Protein AF-0000000076628106 (afdb_homodimer)

Foldseek 3Di:
DLLVVLVVLLVVLVVVLVVLVVVLVVLVVVLVVLVVVLVVLLVVLVVLQVVLVVDDDPLVSVLSNLVSVLSNVLSVLSVVLSVLCCVLANVVSVCVSVVSVVLNVVSVVLVPDDPDPVSSVVSVVSSVVVVVVVVVSVVSNVVSNVVSVVSSVVSSCVSVVVSCVSVVPPCVVVD/DLLVVLVVLLVVLVVVLVVLVVVLVVLVVVLVVLVVVLVVLLVVLVVLQVVLVVDDDPLVSVLSNLVSVLSNVLSVLSVVLSVLCCVLANVCSVCVSVVSVVLNVVSVVLVPDDPDPVSSVVSVVSSVVVVVVVVVSVVSNVVSNVVSVVSSVVSSCVSVVVSCVSVVPPCVVVD

pLDDT: mean 91.22, std 12.21, range [41.16, 98.62]

Nearest PDB structures (foldseek):
  8a1g-assembly2_B  TM=7.209E-01  e=5.814E-04  Homo sapiens
  8abq-assembly1_A  TM=5.252E-01  e=7.129E-04  Homo sapiens
  8afz-assembly1_A  TM=5.241E-01  e=1.532E-03  Homo sapiens
  2q12-assembly1_A-2  TM=4.560E-01  e=1.532E-03  Homo sapiens
  3qwe-assembly1_A-2  TM=5.523E-01  e=8.245E-03  Homo sapiens

Structure (mmCIF, N/CA/C/O backbone):
data_AF-0000000076628106-model_v1
#
loop_
_entity.id
_entity.type
_entity.pdbx_description
1 polymer 'BAR domain-containing protein'
#
loop_
_atom_site.group_PDB
_atom_site.id
_atom_site.type_symbol
_atom_site.label_atom_id
_atom_site.label_alt_id
_atom_site.label_comp_id
_atom_site.label_asym_id
_atom_site.label_entity_id
_atom_site.label_seq_id
_atom_site.pdbx_PDB_ins_code
_atom_site.Cartn_x
_atom_site.Cartn_y
_atom_site.Cartn_z
_atom_site.occupancy
_atom_site.B_iso_or_equiv
_atom_site.auth_seq_id
_atom_site.auth_comp_id
_atom_site.auth_asym_id
_atom_site.auth_atom_id
_atom_site.pdbx_PDB_model_num
ATOM 1 N N . MET A 1 1 ? 9.102 -46.219 -19 1 63.75 1 MET A N 1
ATOM 2 C CA . MET A 1 1 ? 9.25 -44.812 -19.344 1 63.75 1 MET A CA 1
ATOM 3 C C . MET A 1 1 ? 8.172 -43.969 -18.672 1 63.75 1 MET A C 1
ATOM 5 O O . MET A 1 1 ? 8.477 -42.969 -18.016 1 63.75 1 MET A O 1
ATOM 9 N N . SER A 1 2 ? 6.969 -44.531 -18.625 1 72.75 2 SER A N 1
ATOM 10 C CA . SER A 1 2 ? 5.84 -43.812 -18.031 1 72.75 2 SER A CA 1
ATOM 11 C C . SER A 1 2 ? 5.895 -43.844 -16.516 1 72.75 2 SER A C 1
ATOM 13 O O . SER A 1 2 ? 5.57 -42.844 -15.859 1 72.75 2 SER A O 1
ATOM 15 N N . GLN A 1 3 ? 6.57 -44.906 -15.922 1 74.94 3 GLN A N 1
ATOM 16 C CA . GLN A 1 3 ? 6.68 -44.969 -14.477 1 74.94 3 GLN A CA 1
ATOM 17 C C . GLN A 1 3 ? 7.707 -43.969 -13.938 1 74.94 3 GLN A C 1
ATOM 19 O O . GLN A 1 3 ? 7.492 -43.344 -12.898 1 74.94 3 GLN A O 1
ATOM 24 N N . GLU A 1 4 ? 8.719 -43.906 -14.672 1 80.81 4 GLU A N 1
ATOM 25 C CA . GLU A 1 4 ? 9.734 -42.906 -14.297 1 80.81 4 GLU A CA 1
ATOM 26 C C . GLU A 1 4 ? 9.195 -41.5 -14.383 1 80.81 4 GLU A C 1
ATOM 28 O O . GLU A 1 4 ? 9.461 -40.656 -13.508 1 80.81 4 GLU A O 1
ATOM 33 N N . ARG A 1 5 ? 8.461 -41.25 -15.422 1 84.94 5 ARG A N 1
ATOM 34 C CA . ARG A 1 5 ? 7.848 -39.938 -15.578 1 84.94 5 ARG A CA 1
ATOM 35 C C . ARG A 1 5 ? 6.852 -39.656 -14.461 1 84.94 5 ARG A C 1
ATOM 37 O O . ARG A 1 5 ? 6.746 -38.531 -13.977 1 84.94 5 ARG A O 1
ATOM 44 N N . GLY A 1 6 ? 6.18 -40.688 -14.062 1 84.19 6 GLY A N 1
ATOM 45 C CA . GLY A 1 6 ? 5.262 -40.562 -12.945 1 84.19 6 GLY A CA 1
ATOM 46 C C . GLY A 1 6 ? 5.957 -40.219 -11.641 1 84.19 6 GLY A C 1
ATOM 47 O O . GLY A 1 6 ? 5.465 -39.375 -10.883 1 84.19 6 GLY A O 1
ATOM 48 N N . ARG A 1 7 ? 7.09 -40.844 -11.469 1 86.69 7 ARG A N 1
ATOM 49 C CA . ARG A 1 7 ? 7.867 -40.562 -10.273 1 86.69 7 ARG A CA 1
ATOM 50 C C . ARG A 1 7 ? 8.398 -39.125 -10.305 1 86.69 7 ARG A C 1
ATOM 52 O O . ARG A 1 7 ? 8.344 -38.406 -9.305 1 86.69 7 ARG A O 1
ATOM 59 N N . GLN A 1 8 ? 8.891 -38.719 -11.445 1 90.38 8 GLN A N 1
ATOM 60 C CA . GLN A 1 8 ? 9.391 -37.375 -11.602 1 90.38 8 GLN A CA 1
ATOM 61 C C . GLN A 1 8 ? 8.281 -36.344 -11.391 1 90.38 8 GLN A C 1
ATOM 63 O O . GLN A 1 8 ? 8.508 -35.281 -10.805 1 90.38 8 GLN A O 1
ATOM 68 N N . GLN A 1 9 ? 7.109 -36.688 -11.875 1 91.88 9 GLN A N 1
ATOM 69 C CA . GLN A 1 9 ? 5.961 -35.812 -11.719 1 91.88 9 GLN A CA 1
ATOM 70 C C . GLN A 1 9 ? 5.57 -35.688 -10.25 1 91.88 9 GLN A C 1
ATOM 72 O O . GLN A 1 9 ? 5.215 -34.594 -9.789 1 91.88 9 GLN A O 1
ATOM 77 N N . LYS A 1 10 ? 5.688 -36.719 -9.562 1 92.69 10 LYS A N 1
ATOM 78 C CA . LYS A 1 10 ? 5.336 -36.656 -8.141 1 92.69 10 LYS A CA 1
ATOM 79 C C . LYS A 1 10 ? 6.293 -35.781 -7.367 1 92.69 10 LYS A C 1
ATOM 81 O O . LYS A 1 10 ? 5.867 -35.031 -6.477 1 92.69 10 LYS A O 1
ATOM 86 N N . ASP A 1 11 ? 7.52 -35.781 -7.703 1 93.69 11 ASP A N 1
ATOM 87 C CA . ASP A 1 11 ? 8.5 -34.906 -7.066 1 93.69 11 ASP A CA 1
ATOM 88 C C . ASP A 1 11 ? 8.211 -33.438 -7.387 1 93.69 11 ASP A C 1
ATOM 90 O O . ASP A 1 11 ? 8.273 -32.594 -6.5 1 93.69 11 ASP A O 1
ATOM 94 N N . LYS A 1 12 ? 7.961 -33.219 -8.633 1 95.19 12 LYS A N 1
ATOM 95 C CA . LYS A 1 12 ? 7.598 -31.859 -9.055 1 95.19 12 LYS A CA 1
ATOM 96 C C . LYS A 1 12 ? 6.363 -31.359 -8.312 1 95.19 12 LYS A C 1
ATOM 98 O O . LYS A 1 12 ? 6.324 -30.219 -7.855 1 95.19 12 LYS A O 1
ATOM 103 N N . LEU A 1 13 ? 5.426 -32.25 -8.148 1 95.56 13 LEU A N 1
ATOM 104 C CA . LEU A 1 13 ? 4.172 -31.891 -7.484 1 95.56 13 LEU A CA 1
ATOM 105 C C . LEU A 1 13 ? 4.398 -31.594 -6.008 1 95.56 13 LEU A C 1
ATOM 107 O O . LEU A 1 13 ? 3.752 -30.703 -5.441 1 95.56 13 LEU A O 1
ATOM 111 N N . GLU A 1 14 ? 5.305 -32.25 -5.406 1 95.62 14 GLU A N 1
ATOM 112 C CA . GLU A 1 14 ? 5.641 -32 -4.008 1 95.62 14 GLU A CA 1
ATOM 113 C C . GLU A 1 14 ? 6.238 -30.609 -3.832 1 95.62 14 GLU A C 1
ATOM 115 O O . GLU A 1 14 ? 5.875 -29.891 -2.902 1 95.62 14 GLU A O 1
ATOM 120 N N . GLN A 1 15 ? 7.086 -30.266 -4.703 1 95.94 15 GLN A N 1
ATOM 121 C CA . GLN A 1 15 ? 7.688 -28.938 -4.656 1 95.94 15 GLN A CA 1
ATOM 122 C C . GLN A 1 15 ? 6.641 -27.859 -4.879 1 95.94 15 GLN A C 1
ATOM 124 O O . GLN A 1 15 ? 6.609 -26.859 -4.156 1 95.94 15 GLN A O 1
ATOM 129 N N . ILE A 1 16 ? 5.789 -28.062 -5.855 1 95.62 16 ILE A N 1
ATOM 130 C CA . ILE A 1 16 ? 4.723 -27.109 -6.168 1 95.62 16 ILE A CA 1
ATOM 131 C C . ILE A 1 16 ? 3.82 -26.938 -4.949 1 95.62 16 ILE A C 1
ATOM 133 O O . ILE A 1 16 ? 3.479 -25.812 -4.582 1 95.62 16 ILE A O 1
ATOM 137 N N . SER A 1 17 ? 3.473 -28.047 -4.352 1 96.44 17 SER A N 1
ATOM 138 C CA . SER A 1 17 ? 2.617 -28.016 -3.17 1 96.44 17 SER A CA 1
ATOM 139 C C . SER A 1 17 ? 3.258 -27.219 -2.043 1 96.44 17 SER A C 1
ATOM 141 O O . SER A 1 17 ? 2.592 -26.406 -1.396 1 96.44 17 SER A O 1
ATOM 143 N N . ASN A 1 18 ? 4.516 -27.406 -1.851 1 97 18 ASN A N 1
ATOM 144 C CA . ASN A 1 18 ? 5.238 -26.688 -0.811 1 97 18 ASN A CA 1
ATOM 145 C C . ASN A 1 18 ? 5.266 -25.188 -1.086 1 97 18 ASN A C 1
ATOM 147 O O . ASN A 1 18 ? 5.074 -24.375 -0.174 1 97 18 ASN A O 1
ATOM 151 N N . GLU A 1 19 ? 5.484 -24.828 -2.301 1 97.25 19 GLU A N 1
ATOM 152 C CA . GLU A 1 19 ? 5.539 -23.406 -2.652 1 97.25 19 GLU A CA 1
ATOM 153 C C . GLU A 1 19 ? 4.168 -22.75 -2.514 1 97.25 19 GLU A C 1
ATOM 155 O O . GLU A 1 19 ? 4.062 -21.625 -2.045 1 97.25 19 GLU A O 1
ATOM 160 N N . TYR A 1 20 ? 3.135 -23.438 -2.848 1 97.12 20 TYR A N 1
ATOM 161 C CA . TYR A 1 20 ? 1.797 -22.875 -2.697 1 97.12 20 TYR A CA 1
ATOM 162 C C . TYR A 1 20 ? 1.439 -22.703 -1.226 1 97.12 20 TYR A C 1
ATOM 164 O O . TYR A 1 20 ? 0.775 -21.734 -0.85 1 97.12 20 TYR A O 1
ATOM 172 N N . SER A 1 21 ? 1.883 -23.641 -0.447 1 97.5 21 SER A N 1
ATOM 173 C CA . SER A 1 21 ? 1.682 -23.5 0.991 1 97.5 21 SER A CA 1
ATOM 174 C C . SER A 1 21 ? 2.42 -22.281 1.534 1 97.5 21 SER A C 1
ATOM 176 O O . SER A 1 21 ? 1.881 -21.531 2.359 1 97.5 21 SER A O 1
ATOM 178 N N . ALA A 1 22 ? 3.578 -22.125 1.088 1 97.94 22 ALA A N 1
ATOM 179 C CA . ALA A 1 22 ? 4.355 -20.953 1.49 1 97.94 22 ALA A CA 1
ATOM 180 C C . ALA A 1 22 ? 3.695 -19.672 1.015 1 97.94 22 ALA A C 1
ATOM 182 O O . ALA A 1 22 ? 3.637 -18.688 1.755 1 97.94 22 ALA A O 1
ATOM 183 N N . LEU A 1 23 ? 3.201 -19.656 -0.239 1 97.81 23 LEU A N 1
ATOM 184 C CA . LEU A 1 23 ? 2.488 -18.5 -0.78 1 97.81 23 LEU A CA 1
ATOM 185 C C . LEU A 1 23 ? 1.269 -18.172 0.072 1 97.81 23 LEU A C 1
ATOM 187 O O . LEU A 1 23 ? 1.014 -17 0.366 1 97.81 23 LEU A O 1
ATOM 191 N N . HIS A 1 24 ? 0.581 -19.188 0.418 1 98.06 24 HIS A N 1
ATOM 192 C CA . HIS A 1 24 ? -0.595 -18.984 1.257 1 98.06 24 HIS A CA 1
ATOM 193 C C . HIS A 1 24 ? -0.216 -18.344 2.586 1 98.06 24 HIS A C 1
ATOM 195 O O . HIS A 1 24 ? -0.869 -17.391 3.027 1 98.06 24 HIS A O 1
ATOM 201 N N . THR A 1 25 ? 0.845 -18.828 3.205 1 97.75 25 THR A N 1
ATOM 202 C CA . THR A 1 25 ? 1.295 -18.312 4.492 1 97.75 25 THR A CA 1
ATOM 203 C C . THR A 1 25 ? 1.708 -16.844 4.371 1 97.75 25 THR A C 1
ATOM 205 O O . THR A 1 25 ? 1.339 -16.016 5.207 1 97.75 25 THR A O 1
ATOM 208 N N . ILE A 1 26 ? 2.373 -16.5 3.359 1 97.31 26 ILE A N 1
ATOM 209 C CA . ILE A 1 26 ? 2.816 -15.125 3.131 1 97.31 26 ILE A CA 1
ATOM 210 C C . ILE A 1 26 ? 1.606 -14.227 2.881 1 97.31 26 ILE A C 1
ATOM 212 O O . ILE A 1 26 ? 1.526 -13.117 3.418 1 97.31 26 ILE A O 1
ATOM 216 N N . PHE A 1 27 ? 0.751 -14.766 2.053 1 95.88 27 PHE A N 1
ATOM 217 C CA . PHE A 1 27 ? -0.396 -13.953 1.666 1 95.88 27 PHE A CA 1
ATOM 218 C C . PHE A 1 27 ? -1.3 -13.688 2.863 1 95.88 27 PHE A C 1
ATOM 220 O O . PHE A 1 27 ? -1.906 -12.625 2.967 1 95.88 27 PHE A O 1
ATOM 227 N N . LYS A 1 28 ? -1.377 -14.625 3.773 1 96.69 28 LYS A N 1
ATOM 228 C CA . LYS A 1 28 ? -2.109 -14.414 5.02 1 96.69 28 LYS A CA 1
ATOM 229 C C . LYS A 1 28 ? -1.518 -13.258 5.816 1 96.69 28 LYS A C 1
ATOM 231 O O . LYS A 1 28 ? -2.252 -12.414 6.336 1 96.69 28 LYS A O 1
ATOM 236 N N . LYS A 1 29 ? -0.246 -13.188 5.895 1 97.19 29 LYS A N 1
ATOM 237 C CA . LYS A 1 29 ? 0.423 -12.086 6.586 1 97.19 29 LYS A CA 1
ATOM 238 C C . LYS A 1 29 ? 0.235 -10.773 5.832 1 97.19 29 LYS A C 1
ATOM 240 O O . LYS A 1 29 ? -0.005 -9.727 6.445 1 97.19 29 LYS A O 1
ATOM 245 N N . LEU A 1 30 ? 0.31 -10.852 4.527 1 97.19 30 LEU A N 1
ATOM 246 C CA . LEU A 1 30 ? 0.169 -9.664 3.699 1 97.19 30 LEU A CA 1
ATOM 247 C C . LEU A 1 30 ? -1.188 -9 3.924 1 97.19 30 LEU A C 1
ATOM 249 O O . LEU A 1 30 ? -1.264 -7.789 4.148 1 97.19 30 LEU A O 1
ATOM 253 N N . THR A 1 31 ? -2.215 -9.789 3.859 1 96.81 31 THR A N 1
ATOM 254 C CA . THR A 1 31 ? -3.549 -9.219 3.994 1 96.81 31 THR A CA 1
ATOM 255 C C . THR A 1 31 ? -3.766 -8.68 5.406 1 96.81 31 THR A C 1
ATOM 257 O O . THR A 1 31 ? -4.445 -7.664 5.59 1 96.81 31 THR A O 1
ATOM 260 N N . ALA A 1 32 ? -3.17 -9.281 6.402 1 96.38 32 ALA A N 1
ATOM 261 C CA . ALA A 1 32 ? -3.264 -8.773 7.77 1 96.38 32 ALA A CA 1
ATOM 262 C C . ALA A 1 32 ? -2.551 -7.43 7.906 1 96.38 32 ALA A C 1
ATOM 264 O O . ALA A 1 32 ? -3.076 -6.504 8.523 1 96.38 32 ALA A O 1
ATOM 265 N N . TYR A 1 33 ? -1.38 -7.309 7.324 1 96.5 33 TYR A N 1
ATOM 266 C CA . TYR A 1 33 ? -0.622 -6.062 7.379 1 96.5 33 TYR A CA 1
ATOM 267 C C . TYR A 1 33 ? -1.331 -4.961 6.602 1 96.5 33 TYR A C 1
ATOM 269 O O . TYR A 1 33 ? -1.316 -3.797 7.012 1 96.5 33 TYR A O 1
ATOM 277 N N . GLU A 1 34 ? -1.926 -5.301 5.477 1 97 34 GLU A N 1
ATOM 278 C CA . GLU A 1 34 ? -2.68 -4.312 4.711 1 97 34 GLU A CA 1
ATOM 279 C C . GLU A 1 34 ? -3.871 -3.787 5.508 1 97 34 GLU A C 1
ATOM 281 O O . GLU A 1 34 ? -4.199 -2.602 5.434 1 97 34 GLU A O 1
ATOM 286 N N . ASP A 1 35 ? -4.5 -4.691 6.234 1 97.31 35 ASP A N 1
ATOM 287 C CA . ASP A 1 35 ? -5.605 -4.273 7.09 1 97.31 35 ASP A CA 1
ATOM 288 C C . ASP A 1 35 ? -5.141 -3.266 8.141 1 97.31 35 ASP A C 1
ATOM 290 O O . ASP A 1 35 ? -5.797 -2.246 8.359 1 97.31 35 ASP A O 1
ATOM 294 N N . GLU A 1 36 ? -4.059 -3.57 8.727 1 96.69 36 GLU A N 1
ATOM 295 C CA . GLU A 1 36 ? -3.516 -2.676 9.742 1 96.69 36 GLU A CA 1
ATOM 296 C C . GLU A 1 36 ? -3.098 -1.339 9.141 1 96.69 36 GLU A C 1
ATOM 298 O O . GLU A 1 36 ? -3.34 -0.283 9.727 1 96.69 36 GLU A O 1
ATOM 303 N N . LEU A 1 37 ? -2.479 -1.412 8.031 1 97.38 37 LEU A N 1
ATOM 304 C CA . LEU A 1 37 ? -2.068 -0.197 7.34 1 97.38 37 LEU A CA 1
ATOM 305 C C . LEU A 1 37 ? -3.275 0.675 7.008 1 97.38 37 LEU A C 1
ATOM 307 O O . LEU A 1 37 ? -3.223 1.897 7.16 1 97.38 37 LEU A O 1
ATOM 311 N N . SER A 1 38 ? -4.324 0.054 6.551 1 97.75 38 SER A N 1
ATOM 312 C CA . SER A 1 38 ? -5.551 0.783 6.246 1 97.75 38 SER A CA 1
ATOM 313 C C . SER A 1 38 ? -6.102 1.48 7.484 1 97.75 38 SER A C 1
ATOM 315 O O . SER A 1 38 ? -6.473 2.654 7.43 1 97.75 38 SER A O 1
ATOM 317 N N . GLU A 1 39 ? -6.074 0.819 8.594 1 97.88 39 GLU A N 1
ATOM 318 C CA . GLU A 1 39 ? -6.578 1.391 9.836 1 97.88 39 GLU A CA 1
ATOM 319 C C . GLU A 1 39 ? -5.73 2.576 10.281 1 97.88 39 GLU A C 1
ATOM 321 O O . GLU A 1 39 ? -6.262 3.588 10.75 1 97.88 39 GLU A O 1
ATOM 326 N N . LEU A 1 40 ? -4.461 2.441 10.18 1 97.81 40 LEU A N 1
ATOM 327 C CA . LEU A 1 40 ? -3.549 3.514 10.562 1 97.81 40 LEU A CA 1
ATOM 328 C C . LEU A 1 40 ? -3.746 4.738 9.672 1 97.81 40 LEU A C 1
ATOM 330 O O . LEU A 1 40 ? -3.721 5.871 10.156 1 97.81 40 LEU A O 1
ATOM 334 N N . ASN A 1 41 ? -3.967 4.551 8.414 1 97.88 41 ASN A N 1
ATOM 335 C CA . ASN A 1 41 ? -4.195 5.664 7.496 1 97.88 41 ASN A CA 1
ATOM 336 C C . ASN A 1 41 ? -5.508 6.379 7.797 1 97.88 41 ASN A C 1
ATOM 338 O O . ASN A 1 41 ? -5.602 7.598 7.664 1 97.88 41 ASN A O 1
ATOM 342 N N . ILE A 1 42 ? -6.469 5.586 8.172 1 98.25 42 ILE A N 1
ATOM 343 C CA . ILE A 1 42 ? -7.75 6.172 8.555 1 98.25 42 ILE A CA 1
ATOM 344 C C . ILE A 1 42 ? -7.578 7.008 9.82 1 98.25 42 ILE A C 1
ATOM 346 O O . ILE A 1 42 ? -8.125 8.109 9.922 1 98.25 42 ILE A O 1
ATOM 350 N N . GLN A 1 43 ? -6.809 6.543 10.766 1 98.31 43 GLN A N 1
ATOM 351 C CA . GLN A 1 43 ? -6.504 7.324 11.953 1 98.31 43 GLN A CA 1
ATOM 352 C C . GLN A 1 43 ? -5.73 8.594 11.602 1 98.31 43 GLN A C 1
ATOM 354 O O . GLN A 1 43 ? -5.988 9.656 12.164 1 98.31 43 GLN A O 1
ATOM 359 N N . PHE A 1 44 ? -4.832 8.438 10.734 1 98.44 44 PHE A N 1
ATOM 360 C CA . PHE A 1 44 ? -4.047 9.57 10.258 1 98.44 44 PHE A CA 1
ATOM 361 C C . PHE A 1 44 ? -4.949 10.648 9.672 1 98.44 44 PHE A C 1
ATOM 363 O O . PHE A 1 44 ? -4.812 11.828 10 1 98.44 44 PHE A O 1
ATOM 370 N N . ALA A 1 45 ? -5.852 10.258 8.852 1 98.31 45 ALA A N 1
ATOM 371 C CA . ALA A 1 45 ? -6.82 11.18 8.266 1 98.31 45 ALA A CA 1
ATOM 372 C C . ALA A 1 45 ? -7.66 11.859 9.344 1 98.31 45 ALA A C 1
ATOM 374 O O . ALA A 1 45 ? -7.93 13.062 9.266 1 98.31 45 ALA A O 1
ATOM 375 N N . LYS A 1 46 ? -8.016 11.133 10.32 1 98.44 46 LYS A N 1
ATOM 376 C CA . LYS A 1 46 ? -8.805 11.672 11.414 1 98.44 46 LYS A CA 1
ATOM 377 C C . LYS A 1 46 ? -8.047 12.758 12.164 1 98.44 46 LYS A C 1
ATOM 379 O O . LYS A 1 46 ? -8.625 13.766 12.57 1 98.44 46 LYS A O 1
ATOM 384 N N . LYS A 1 47 ? -6.754 12.539 12.375 1 98.19 47 LYS A N 1
ATOM 385 C CA . LYS A 1 47 ? -5.938 13.531 13.078 1 98.19 47 LYS A CA 1
ATOM 386 C C . LYS A 1 47 ? -5.828 14.82 12.273 1 98.19 47 LYS A C 1
ATOM 388 O O . LYS A 1 47 ? -5.793 15.914 12.844 1 98.19 47 LYS A O 1
ATOM 393 N N . TRP A 1 48 ? -5.836 14.758 10.945 1 98.12 48 TRP A N 1
ATOM 394 C CA . TRP A 1 48 ? -5.863 15.953 10.102 1 98.12 48 TRP A CA 1
ATOM 395 C C . TRP A 1 48 ? -7.176 16.703 10.273 1 98.12 48 TRP A C 1
ATOM 397 O O . TRP A 1 48 ? -7.191 17.938 10.305 1 98.12 48 TRP A O 1
ATOM 407 N N . LEU A 1 49 ? -8.211 15.961 10.414 1 98.38 49 LEU A N 1
ATOM 408 C CA . LEU A 1 49 ? -9.508 16.594 10.617 1 98.38 49 LEU A CA 1
ATOM 409 C C . LEU A 1 49 ? -9.57 17.297 11.969 1 98.38 49 LEU A C 1
ATOM 411 O O . LEU A 1 49 ? -10.25 18.312 12.117 1 98.38 49 LEU A O 1
ATOM 415 N N . GLU A 1 50 ? -8.852 16.781 12.961 1 98.19 50 GLU A N 1
ATOM 416 C CA . GLU A 1 50 ? -8.75 17.484 14.242 1 98.19 50 GLU A CA 1
ATOM 417 C C . GLU A 1 50 ? -7.996 18.797 14.094 1 98.19 50 GLU A C 1
ATOM 419 O O . GLU A 1 50 ? -8.359 19.797 14.719 1 98.19 50 GLU A O 1
ATOM 424 N N . ILE A 1 51 ? -6.977 18.781 13.289 1 97 51 ILE A N 1
ATOM 425 C CA . ILE A 1 51 ? -6.238 20.016 13.008 1 97 51 ILE A CA 1
ATOM 426 C C . ILE A 1 51 ? -7.133 20.984 12.25 1 97 51 ILE A C 1
ATOM 428 O O . ILE A 1 51 ? -7.098 22.203 12.508 1 97 51 ILE A O 1
ATOM 432 N N . GLN A 1 52 ? -7.902 20.531 11.352 1 97.25 52 GLN A N 1
ATOM 433 C CA . GLN A 1 52 ? -8.836 21.328 10.578 1 97.25 52 GLN A CA 1
ATOM 434 C C . GLN A 1 52 ? -9.742 22.156 11.484 1 97.25 52 GLN A C 1
ATOM 436 O O . GLN A 1 52 ? -10.008 23.328 11.203 1 97.25 52 GLN A O 1
ATOM 441 N N . LYS A 1 53 ? -10.18 21.594 12.562 1 96.25 53 LYS A N 1
ATOM 442 C CA . LYS A 1 53 ? -11.086 22.25 13.5 1 96.25 53 LYS A CA 1
ATOM 443 C C . LYS A 1 53 ? -10.43 23.453 14.156 1 96.25 53 LYS A C 1
ATOM 445 O O . LYS A 1 53 ? -11.117 24.359 14.625 1 96.25 53 LYS A O 1
ATOM 450 N N . CYS A 1 54 ? -9.164 23.438 14.172 1 93.88 54 CYS A N 1
ATOM 451 C CA . CYS A 1 54 ? -8.438 24.531 14.805 1 93.88 54 CYS A CA 1
ATOM 452 C C . CYS A 1 54 ? -8.227 25.688 13.836 1 93.88 54 CYS A C 1
ATOM 454 O O . CYS A 1 54 ? -7.824 26.781 14.234 1 93.88 54 CYS A O 1
ATOM 456 N N . GLU A 1 55 ? -8.492 25.453 12.578 1 92.81 55 GLU A N 1
ATOM 457 C CA . GLU A 1 55 ? -8.25 26.469 11.562 1 92.81 55 GLU A CA 1
ATOM 458 C C . GLU A 1 55 ? -9.461 27.391 11.406 1 92.81 55 GLU A C 1
ATOM 460 O O . GLU A 1 55 ? -10.602 26.953 11.492 1 92.81 55 GLU A O 1
ATOM 465 N N . GLU A 1 56 ? -9.156 28.688 11.156 1 87.88 56 GLU A N 1
ATOM 466 C CA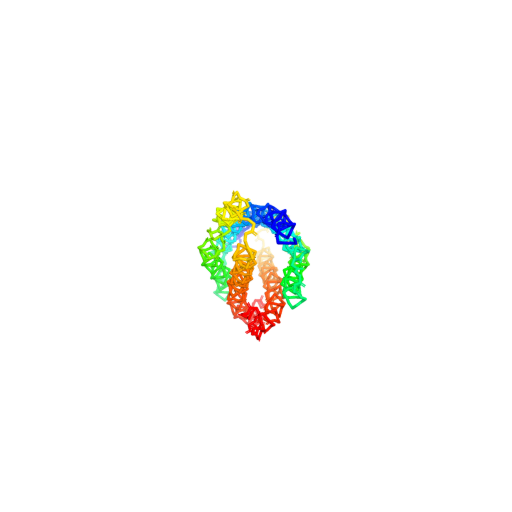 . GLU A 1 56 ? -10.242 29.656 11.031 1 87.88 56 GLU A CA 1
ATOM 467 C C . GLU A 1 56 ? -10.547 29.969 9.57 1 87.88 56 GLU A C 1
ATOM 469 O O . GLU A 1 56 ? -11.664 30.359 9.234 1 87.88 56 GLU A O 1
ATOM 474 N N . ASN A 1 57 ? -9.578 29.828 8.781 1 89.62 57 ASN A N 1
ATOM 475 C CA . ASN A 1 57 ? -9.719 30.109 7.355 1 89.62 57 ASN A CA 1
ATOM 476 C C . ASN A 1 57 ? -10.453 28.984 6.633 1 89.62 57 ASN A C 1
ATOM 478 O O . ASN A 1 57 ? -10 27.828 6.645 1 89.62 57 ASN A O 1
ATOM 482 N N . ASN A 1 58 ? -11.5 29.266 5.973 1 91.56 58 ASN A N 1
ATOM 483 C CA . ASN A 1 58 ? -12.375 28.281 5.336 1 91.56 58 ASN A CA 1
ATOM 484 C C . ASN A 1 58 ? -11.664 27.578 4.191 1 91.56 58 ASN A C 1
ATOM 486 O O . ASN A 1 58 ? -11.93 26.391 3.932 1 91.56 58 ASN A O 1
ATOM 490 N N . LYS A 1 59 ? -10.82 28.234 3.471 1 90.19 59 LYS A N 1
ATOM 491 C CA . LYS A 1 59 ? -10.086 27.609 2.371 1 90.19 59 LYS A CA 1
ATOM 492 C C . LYS A 1 59 ? -9.125 26.547 2.885 1 90.19 59 LYS A C 1
ATOM 494 O O . LYS A 1 59 ? -8.992 25.469 2.283 1 90.19 59 LYS A O 1
ATOM 499 N N . ILE A 1 60 ? -8.531 26.828 4.043 1 91.75 60 ILE A N 1
ATOM 500 C CA . ILE A 1 60 ? -7.613 25.891 4.672 1 91.75 60 ILE A CA 1
ATOM 501 C C . ILE A 1 60 ? -8.383 24.672 5.18 1 91.75 60 ILE A C 1
ATOM 503 O O . ILE A 1 60 ? -7.973 23.531 4.961 1 91.75 60 ILE A O 1
ATOM 507 N N . GLN A 1 61 ? -9.469 24.969 5.789 1 95.25 61 GLN A N 1
ATOM 508 C CA . GLN A 1 61 ? -10.32 23.891 6.262 1 95.25 61 GLN A CA 1
ATOM 509 C C . GLN A 1 61 ? -10.719 22.953 5.121 1 95.25 61 GLN A C 1
ATOM 511 O O . GLN A 1 61 ? -10.648 21.734 5.254 1 95.25 61 GLN A O 1
ATOM 516 N N . SER A 1 62 ? -11.086 23.547 4.039 1 95 62 SER A N 1
ATOM 517 C CA . SER A 1 62 ? -11.523 22.766 2.883 1 95 62 SER A CA 1
ATOM 518 C C . SER A 1 62 ? -10.383 21.922 2.318 1 95 62 SER A C 1
ATOM 520 O O . SER A 1 62 ? -10.586 20.766 1.951 1 95 62 SER A O 1
ATOM 522 N N . GLY A 1 63 ? -9.172 22.516 2.219 1 94.69 63 GLY A N 1
ATOM 523 C CA . GLY A 1 63 ? -8.016 21.766 1.732 1 94.69 63 GLY A CA 1
ATOM 524 C C . GLY A 1 63 ? -7.684 20.562 2.586 1 94.69 63 GLY A C 1
ATOM 525 O O . GLY A 1 63 ? -7.445 19.469 2.061 1 94.69 63 GLY A O 1
ATOM 526 N N . ILE A 1 64 ? -7.781 20.719 3.887 1 97 64 ILE A N 1
ATOM 527 C CA . ILE A 1 64 ? -7.496 19.625 4.812 1 97 64 ILE A CA 1
ATOM 528 C C . ILE A 1 64 ? -8.57 18.547 4.684 1 97 64 ILE A C 1
ATOM 530 O O . ILE A 1 64 ? -8.266 17.359 4.672 1 97 64 ILE A O 1
ATOM 534 N N . ARG A 1 65 ? -9.773 19.016 4.559 1 97.5 65 ARG A N 1
ATOM 535 C CA . ARG A 1 65 ? -10.875 18.062 4.426 1 97.5 65 ARG A CA 1
ATOM 536 C C . ARG A 1 65 ? -10.727 17.219 3.17 1 97.5 65 ARG A C 1
ATOM 538 O O . ARG A 1 65 ? -10.898 16 3.217 1 97.5 65 ARG A O 1
ATOM 545 N N . GLN A 1 66 ? -10.406 17.844 2.098 1 97.5 66 GLN A N 1
ATOM 546 C CA . GLN A 1 66 ? -10.25 17.125 0.842 1 97.5 66 GLN A CA 1
ATOM 547 C C . GLN A 1 66 ? -9.07 16.156 0.907 1 97.5 66 GLN A C 1
ATOM 549 O O . GLN A 1 66 ? -9.141 15.047 0.37 1 97.5 66 GLN A O 1
ATOM 554 N N . PHE A 1 67 ? -8.047 16.578 1.537 1 98.31 67 PHE A N 1
ATOM 555 C CA . PHE A 1 67 ? -6.898 15.703 1.743 1 98.31 67 PHE A CA 1
ATOM 556 C C . PHE A 1 67 ? -7.285 14.469 2.555 1 98.31 67 PHE A C 1
ATOM 558 O O . PHE A 1 67 ? -6.992 13.344 2.156 1 98.31 67 PHE A O 1
ATOM 565 N N . ALA A 1 68 ? -7.941 14.688 3.664 1 98.5 68 ALA A N 1
ATOM 566 C CA . ALA A 1 68 ? -8.375 13.586 4.523 1 98.5 68 ALA A CA 1
ATOM 567 C C . ALA A 1 68 ? -9.328 12.656 3.783 1 98.5 68 ALA A C 1
ATOM 569 O O . ALA A 1 68 ? -9.258 11.43 3.934 1 98.5 68 ALA A O 1
ATOM 570 N N . GLU A 1 69 ? -10.188 13.234 3 1 98.31 69 GLU A N 1
ATOM 571 C CA . GLU A 1 69 ? -11.148 12.438 2.236 1 98.31 69 GLU A CA 1
ATOM 572 C C . GLU A 1 69 ? -10.445 11.578 1.188 1 98.31 69 GLU A C 1
ATOM 574 O O . GLU A 1 69 ? -10.828 10.43 0.965 1 98.31 69 GLU A O 1
ATOM 579 N N . ALA A 1 70 ? -9.461 12.141 0.532 1 98.44 70 ALA A N 1
ATOM 580 C CA . ALA A 1 70 ? -8.711 11.367 -0.452 1 98.44 70 ALA A CA 1
ATOM 581 C C . ALA A 1 70 ? -8.023 10.164 0.201 1 98.44 70 ALA A C 1
ATOM 583 O O . ALA A 1 70 ? -8.031 9.062 -0.349 1 98.44 70 ALA A O 1
ATOM 584 N N . LEU A 1 71 ? -7.445 10.32 1.377 1 98.44 71 LEU A N 1
ATOM 585 C CA . LEU A 1 71 ? -6.84 9.219 2.123 1 98.44 71 LEU A CA 1
ATOM 586 C C . LEU A 1 71 ? -7.875 8.148 2.443 1 98.44 71 LEU A C 1
ATOM 588 O O . LEU A 1 71 ? -7.633 6.957 2.215 1 98.44 71 LEU A O 1
ATOM 592 N N . ASN A 1 72 ? -9.008 8.617 2.9 1 98.56 72 ASN A N 1
ATOM 593 C CA . ASN A 1 72 ? -10.055 7.68 3.281 1 98.56 72 ASN A CA 1
ATOM 594 C C . ASN A 1 72 ? -10.57 6.898 2.078 1 98.56 72 ASN A C 1
ATOM 596 O O . ASN A 1 72 ? -10.812 5.695 2.172 1 98.56 72 ASN A O 1
ATOM 600 N N . GLU A 1 73 ? -10.75 7.598 1.003 1 98.38 73 GLU A N 1
ATOM 601 C CA . GLU A 1 73 ? -11.25 6.926 -0.192 1 98.38 73 GLU A CA 1
ATOM 602 C C . GLU A 1 73 ? -10.242 5.895 -0.705 1 98.38 73 GLU A C 1
ATOM 604 O O . GLU A 1 73 ? -10.625 4.797 -1.108 1 98.38 73 GLU A O 1
ATOM 609 N N . SER A 1 74 ? -9.008 6.254 -0.712 1 98.56 74 SER A N 1
ATOM 610 C CA . SER A 1 74 ? -7.969 5.305 -1.111 1 98.56 74 SER A CA 1
ATOM 611 C C . SER A 1 74 ? -7.969 4.074 -0.212 1 98.56 74 SER A C 1
ATOM 613 O O . SER A 1 74 ? -7.844 2.947 -0.694 1 98.56 74 SER A O 1
ATOM 615 N N . GLU A 1 75 ? -8.172 4.246 1.097 1 98.56 75 GLU A N 1
ATOM 616 C CA . GLU A 1 75 ? -8.156 3.119 2.025 1 98.56 75 GLU A CA 1
ATOM 617 C C . GLU A 1 75 ? -9.406 2.252 1.853 1 98.56 75 GLU A C 1
ATOM 619 O O . GLU A 1 75 ? -9.352 1.034 2.029 1 98.56 75 GLU A O 1
ATOM 624 N N . ASN A 1 76 ? -10.492 2.865 1.513 1 97.88 76 ASN A N 1
ATOM 625 C CA . ASN A 1 76 ? -11.68 2.08 1.201 1 97.88 76 ASN A CA 1
ATOM 626 C C . ASN A 1 76 ? -11.445 1.148 0.016 1 97.88 76 ASN A C 1
ATOM 628 O O . ASN A 1 76 ? -11.883 -0.004 0.029 1 97.88 76 ASN A O 1
ATOM 632 N N . ARG A 1 77 ? -10.734 1.62 -0.943 1 98 77 ARG A N 1
ATOM 633 C CA . ARG A 1 77 ? -10.406 0.79 -2.096 1 98 77 ARG A CA 1
ATOM 634 C C . ARG A 1 77 ? -9.438 -0.323 -1.709 1 98 77 ARG A C 1
ATOM 636 O O . ARG A 1 77 ? -9.523 -1.438 -2.229 1 98 77 ARG A O 1
ATOM 643 N N . ARG A 1 78 ? -8.516 0.011 -0.873 1 97.75 78 ARG A N 1
ATOM 644 C CA . ARG A 1 78 ? -7.609 -1.018 -0.369 1 97.75 78 ARG A CA 1
ATOM 645 C C . ARG A 1 78 ? -8.383 -2.135 0.323 1 97.75 78 ARG A C 1
ATOM 647 O O . ARG A 1 78 ? -8.125 -3.316 0.084 1 97.75 78 ARG A O 1
ATOM 654 N N . LYS A 1 79 ? -9.391 -1.766 1.093 1 97.88 79 LYS A N 1
ATOM 655 C CA . LYS A 1 79 ? -10.195 -2.756 1.802 1 97.88 79 LYS A CA 1
ATOM 656 C C . LYS A 1 79 ? -10.977 -3.629 0.825 1 97.88 79 LYS A C 1
ATOM 658 O O . LYS A 1 79 ? -11.109 -4.836 1.033 1 97.88 79 LYS A O 1
ATOM 663 N N . GLU A 1 80 ? -11.469 -3.025 -0.213 1 97.81 80 GLU A N 1
ATOM 664 C CA . GLU A 1 80 ? -12.133 -3.797 -1.261 1 97.81 80 GLU A CA 1
ATOM 665 C C . GLU A 1 80 ? -11.164 -4.781 -1.914 1 97.81 80 GLU A C 1
ATOM 667 O O . GLU A 1 80 ? -11.531 -5.926 -2.189 1 97.81 80 GLU A O 1
ATOM 672 N N . SER A 1 81 ? -9.984 -4.297 -2.158 1 97.44 81 SER A N 1
ATOM 673 C CA . SER A 1 81 ? -8.961 -5.152 -2.748 1 97.44 81 SER A CA 1
ATOM 674 C C . SER A 1 81 ? -8.633 -6.328 -1.838 1 97.44 81 SER A C 1
ATOM 676 O O . SER A 1 81 ? -8.469 -7.457 -2.309 1 97.44 81 SER A O 1
ATOM 678 N N . ILE A 1 82 ? -8.555 -6.121 -0.56 1 97.44 82 ILE A N 1
ATOM 679 C CA . ILE A 1 82 ? -8.25 -7.164 0.412 1 97.44 82 ILE A CA 1
ATOM 680 C C . ILE A 1 82 ? -9.328 -8.242 0.378 1 97.44 82 ILE A C 1
ATOM 682 O O . ILE A 1 82 ? -9.031 -9.438 0.399 1 97.44 82 ILE A O 1
ATOM 686 N N . VAL A 1 83 ? -10.586 -7.824 0.298 1 97.69 83 VAL A N 1
ATOM 687 C CA . VAL A 1 83 ? -11.688 -8.773 0.226 1 97.69 83 VAL A CA 1
ATOM 688 C C . VAL A 1 83 ? -11.555 -9.633 -1.029 1 97.69 83 VAL A C 1
ATOM 690 O O . VAL A 1 83 ? -11.703 -10.859 -0.971 1 97.69 83 VAL A O 1
ATOM 693 N N . HIS A 1 84 ? -11.25 -9.008 -2.158 1 97.44 84 HIS A N 1
ATOM 694 C CA . HIS A 1 84 ? -11.062 -9.703 -3.426 1 97.44 84 HIS A CA 1
ATOM 695 C C . HIS A 1 84 ? -9.898 -10.695 -3.346 1 97.44 84 HIS A C 1
ATOM 697 O O . HIS A 1 84 ? -10.023 -11.844 -3.779 1 97.44 84 HIS A O 1
ATOM 703 N N . ILE A 1 85 ? -8.828 -10.266 -2.824 1 96.62 85 ILE A N 1
ATOM 704 C CA . ILE A 1 85 ? -7.609 -11.055 -2.742 1 96.62 85 ILE A CA 1
ATOM 705 C C . ILE A 1 85 ? -7.832 -12.266 -1.842 1 96.62 85 ILE A C 1
ATOM 707 O O . ILE A 1 85 ? -7.387 -13.375 -2.154 1 96.62 85 ILE A O 1
ATOM 711 N N . LYS A 1 86 ? -8.531 -12.062 -0.759 1 96.75 86 LYS A N 1
ATOM 712 C CA . LYS A 1 86 ? -8.82 -13.18 0.141 1 96.75 86 LYS A CA 1
ATOM 713 C C . LYS A 1 86 ? -9.672 -14.234 -0.555 1 96.75 86 LYS A C 1
ATOM 715 O O . LYS A 1 86 ? -9.375 -15.43 -0.464 1 96.75 86 LYS A O 1
ATOM 720 N N . LYS A 1 87 ? -10.609 -13.797 -1.338 1 97.88 87 LYS A N 1
ATOM 721 C CA . LYS A 1 87 ? -11.555 -14.703 -1.976 1 97.88 87 LYS A CA 1
ATOM 722 C C . LYS A 1 87 ? -10.93 -15.398 -3.18 1 97.88 87 LYS A C 1
ATOM 724 O O . LYS A 1 87 ? -11.133 -16.594 -3.387 1 97.88 87 LYS A O 1
ATOM 729 N N . HIS A 1 88 ? -10.102 -14.742 -3.959 1 97.38 88 HIS A N 1
ATOM 730 C CA . HIS A 1 88 ? -9.727 -15.25 -5.273 1 97.38 88 HIS A CA 1
ATOM 731 C C . HIS A 1 88 ? -8.258 -15.664 -5.301 1 97.38 88 HIS A C 1
ATOM 733 O O . HIS A 1 88 ? -7.797 -16.281 -6.266 1 97.38 88 HIS A O 1
ATOM 739 N N . ILE A 1 89 ? -7.566 -15.383 -4.25 1 97.31 89 ILE A N 1
ATOM 740 C CA . ILE A 1 89 ? -6.156 -15.758 -4.207 1 97.31 89 ILE A CA 1
ATOM 741 C C . ILE A 1 89 ? -5.879 -16.594 -2.963 1 97.31 89 ILE A C 1
ATOM 743 O O . ILE A 1 89 ? -5.449 -17.75 -3.066 1 97.31 89 ILE A O 1
ATOM 747 N N . GLN A 1 90 ? -6.234 -16.031 -1.826 1 96.69 90 GLN A N 1
ATOM 748 C CA . GLN A 1 90 ? -5.914 -16.703 -0.577 1 96.69 90 GLN A CA 1
ATOM 749 C C . GLN A 1 90 ? -6.641 -18.047 -0.476 1 96.69 90 GLN A C 1
ATOM 751 O O . GLN A 1 90 ? -6.039 -19.062 -0.118 1 96.69 90 GLN A O 1
ATOM 756 N N . GLU A 1 91 ? -7.902 -18.078 -0.75 1 96.94 91 GLU A N 1
ATOM 757 C CA . GLU A 1 91 ? -8.68 -19.312 -0.63 1 96.94 91 GLU A CA 1
ATOM 758 C C . GLU A 1 91 ? -8.203 -20.359 -1.62 1 96.94 91 GLU A C 1
ATOM 760 O O . GLU A 1 91 ? -7.938 -21.5 -1.237 1 96.94 91 GLU A O 1
ATOM 765 N N . PRO A 1 92 ? -8.023 -20.016 -2.912 1 96.56 92 PRO A N 1
ATOM 766 C CA . PRO A 1 92 ? -7.484 -21.016 -3.844 1 96.56 92 PRO A CA 1
ATOM 767 C C . PRO A 1 92 ? -6.102 -21.516 -3.432 1 96.56 92 PRO A C 1
ATOM 769 O O . PRO A 1 92 ? -5.809 -22.703 -3.568 1 96.56 92 PRO A O 1
ATOM 772 N N . LEU A 1 93 ? -5.262 -20.656 -2.922 1 96.75 93 LEU A N 1
ATOM 773 C CA . LEU A 1 93 ? -3.936 -21.062 -2.467 1 96.75 93 LEU A CA 1
ATOM 774 C C . LEU A 1 93 ? -4.039 -22.062 -1.33 1 96.75 93 LEU A C 1
ATOM 776 O O . LEU A 1 93 ? -3.268 -23.031 -1.279 1 96.75 93 LEU A O 1
ATOM 780 N N . LYS A 1 94 ? -4.969 -21.891 -0.515 1 96.25 94 LYS A N 1
ATOM 781 C CA . LYS A 1 94 ? -5.191 -22.781 0.623 1 96.25 94 LYS A CA 1
ATOM 782 C C . LYS A 1 94 ? -5.562 -24.188 0.158 1 96.25 94 LYS A C 1
ATOM 784 O O . LYS A 1 94 ? -5.191 -25.172 0.797 1 96.25 94 LYS A O 1
ATOM 789 N N . MET A 1 95 ? -6.219 -24.281 -0.941 1 96.25 95 MET A N 1
ATOM 790 C CA . MET A 1 95 ? -6.793 -25.547 -1.395 1 96.25 95 MET A CA 1
ATOM 791 C C . MET A 1 95 ? -5.82 -26.281 -2.311 1 96.25 95 MET A C 1
ATOM 793 O O . MET A 1 95 ? -6 -27.469 -2.576 1 96.25 95 MET A O 1
ATOM 797 N N . TYR A 1 96 ? -4.781 -25.672 -2.699 1 95.81 96 TYR A N 1
ATOM 798 C CA . TYR A 1 96 ? -3.973 -26.234 -3.777 1 95.81 96 TYR A CA 1
ATOM 799 C C . TYR A 1 96 ? -3.248 -27.5 -3.318 1 95.81 96 TYR A C 1
ATOM 801 O O . TYR A 1 96 ? -3.148 -28.469 -4.066 1 95.81 96 TYR A O 1
ATOM 809 N N . PRO A 1 97 ? -2.799 -27.578 -2.047 1 95.38 97 PRO A N 1
ATOM 810 C CA . PRO A 1 97 ? -2.162 -28.812 -1.585 1 95.38 97 PRO A CA 1
ATOM 811 C C . PRO A 1 97 ? -3.084 -30.016 -1.686 1 95.38 97 PRO A C 1
ATOM 813 O O . PRO A 1 97 ? -2.625 -31.125 -1.983 1 95.38 97 PRO A O 1
ATOM 816 N N . LEU A 1 98 ? -4.344 -29.812 -1.511 1 96.5 98 LEU A N 1
ATOM 817 C CA . LEU A 1 98 ? -5.309 -30.906 -1.644 1 96.5 98 LEU A CA 1
ATOM 818 C C . LEU A 1 98 ? -5.406 -31.375 -3.092 1 96.5 98 LEU A C 1
ATOM 820 O O . LEU A 1 98 ? -5.508 -32.562 -3.355 1 96.5 98 LEU A O 1
ATOM 824 N N . LYS A 1 99 ? -5.359 -30.453 -4.066 1 95.56 99 LYS A N 1
ATOM 825 C CA . LYS A 1 99 ? -5.379 -30.781 -5.488 1 95.56 99 LYS A CA 1
ATOM 826 C C . LYS A 1 99 ? -4.148 -31.594 -5.879 1 95.56 99 LYS A C 1
ATOM 828 O O . LYS A 1 99 ? -4.262 -32.562 -6.617 1 95.56 99 LYS A O 1
ATOM 833 N N . VAL A 1 100 ? -3.061 -31.203 -5.34 1 96.12 100 VAL A N 1
ATOM 834 C CA . VAL A 1 100 ? -1.807 -31.906 -5.621 1 96.12 100 VAL A CA 1
ATOM 835 C C . VAL A 1 100 ? -1.845 -33.312 -5.027 1 96.12 100 VAL A C 1
ATOM 837 O O . VAL A 1 100 ? -1.436 -34.281 -5.676 1 96.12 100 VAL A O 1
ATOM 840 N N . LYS A 1 101 ? -2.326 -33.406 -3.826 1 95.44 101 LYS A N 1
ATOM 841 C CA . LYS A 1 101 ? -2.441 -34.688 -3.168 1 95.44 101 LYS A CA 1
ATOM 842 C C . LYS A 1 101 ? -3.32 -35.656 -3.979 1 95.44 101 LYS A C 1
ATOM 844 O O . LYS A 1 101 ? -2.984 -36.812 -4.145 1 95.44 101 LYS A O 1
ATOM 849 N N . LYS A 1 102 ? -4.422 -35.219 -4.5 1 95.81 102 LYS A N 1
ATOM 850 C CA . LYS A 1 102 ? -5.316 -36.031 -5.324 1 95.81 102 LYS A CA 1
ATOM 851 C C . LYS A 1 102 ? -4.613 -36.5 -6.594 1 95.81 102 LYS A C 1
ATOM 853 O O . LYS A 1 102 ? -4.766 -37.656 -6.996 1 95.81 102 LYS A O 1
ATOM 858 N N . GLN A 1 103 ? -3.859 -35.594 -7.23 1 95.06 103 GLN A N 1
ATOM 859 C CA . GLN A 1 103 ? -3.117 -35.938 -8.438 1 95.06 103 GLN A CA 1
ATOM 860 C C . GLN A 1 103 ? -2.053 -37 -8.133 1 95.06 103 GLN A C 1
ATOM 862 O O . GLN A 1 103 ? -1.894 -37.969 -8.891 1 95.06 103 GLN A O 1
ATOM 867 N N . LYS A 1 104 ? -1.337 -36.844 -7.027 1 93.75 104 LYS A N 1
ATOM 868 C CA . LYS A 1 104 ? -0.318 -37.844 -6.645 1 93.75 104 LYS A CA 1
ATOM 869 C C . LYS A 1 104 ? -0.936 -39.188 -6.391 1 93.75 104 LYS A C 1
ATOM 871 O O . LYS A 1 104 ? -0.371 -40.219 -6.789 1 93.75 104 LYS A O 1
ATOM 876 N N . ARG A 1 105 ? -2.08 -39.281 -5.832 1 92.44 105 ARG A N 1
ATOM 877 C CA . ARG A 1 105 ? -2.791 -40.531 -5.59 1 92.44 105 ARG A CA 1
ATOM 878 C C . ARG A 1 105 ? -3.213 -41.188 -6.902 1 92.44 105 ARG A C 1
ATOM 880 O O . ARG A 1 105 ? -3.119 -42.406 -7.055 1 92.44 105 ARG A O 1
ATOM 887 N N . SER A 1 106 ? -3.682 -40.344 -7.789 1 90.62 106 SER A N 1
ATOM 888 C CA . SER A 1 106 ? -4.113 -40.875 -9.086 1 90.62 106 SER A CA 1
ATOM 889 C C . SER A 1 106 ? -2.955 -41.5 -9.844 1 90.62 106 SER A C 1
ATOM 891 O O . SER A 1 106 ? -3.145 -42.469 -10.586 1 90.62 106 SER A O 1
ATOM 893 N N . LEU A 1 107 ? -1.744 -40.969 -9.625 1 89.19 107 LEU A N 1
ATOM 894 C CA . LEU A 1 107 ? -0.557 -41.469 -10.289 1 89.19 107 LEU A CA 1
ATOM 895 C C . LEU A 1 107 ? -0.073 -42.75 -9.609 1 89.19 107 LEU A C 1
ATOM 897 O O . LEU A 1 107 ? 0.536 -43.625 -10.25 1 89.19 107 LEU A O 1
ATOM 901 N N . SER A 1 108 ? -0.315 -42.906 -8.328 1 85.81 108 SER A N 1
ATOM 902 C CA . SER A 1 108 ? 0.108 -44.094 -7.57 1 85.81 108 SER A CA 1
ATOM 903 C C . SER A 1 108 ? -0.809 -45.281 -7.836 1 85.81 108 SER A C 1
ATOM 905 O O . SER A 1 108 ? -0.364 -46.438 -7.82 1 85.81 108 SER A O 1
ATOM 907 N N . ARG A 1 109 ? -2.102 -45.188 -8.07 1 78.38 109 ARG A N 1
ATOM 908 C CA . ARG A 1 109 ? -3.051 -46.25 -8.344 1 78.38 109 ARG A CA 1
ATOM 909 C C . ARG A 1 109 ? -2.738 -46.938 -9.672 1 78.38 109 ARG A C 1
ATOM 911 O O . ARG A 1 109 ? -2.844 -48.156 -9.789 1 78.38 109 ARG A O 1
ATOM 918 N N . ASN A 1 110 ? -2.27 -46.25 -10.641 1 65.12 110 ASN A N 1
ATOM 919 C CA . ASN A 1 110 ? -1.979 -46.844 -11.945 1 65.12 110 ASN A CA 1
ATOM 920 C C . ASN A 1 110 ? -0.68 -47.625 -11.93 1 65.12 110 ASN A C 1
ATOM 922 O O . ASN A 1 110 ? -0.511 -48.562 -12.719 1 65.12 110 ASN A O 1
ATOM 926 N N . ALA A 1 111 ? 0.226 -47.25 -11.047 1 60.12 111 ALA A N 1
ATOM 927 C CA . ALA A 1 111 ? 1.483 -48 -10.93 1 60.12 111 ALA A CA 1
ATOM 928 C C . ALA A 1 111 ? 1.25 -49.406 -10.391 1 60.12 111 ALA A C 1
ATOM 930 O O . ALA A 1 111 ? 2.01 -50.312 -10.695 1 60.12 111 ALA A O 1
ATOM 931 N N . ARG A 1 112 ? 0.184 -49.656 -9.609 1 58.03 112 ARG A N 1
ATOM 932 C CA . ARG A 1 112 ? -0.064 -50.938 -9.008 1 58.03 112 ARG A CA 1
ATOM 933 C C . ARG A 1 112 ? -0.746 -51.875 -10 1 58.03 112 ARG A C 1
ATOM 935 O O . ARG A 1 112 ? -0.709 -53.125 -9.836 1 58.03 112 ARG A O 1
ATOM 942 N N . GLY A 1 113 ? -1.296 -51.281 -10.969 1 53.16 113 GLY A N 1
ATOM 943 C CA . GLY A 1 113 ? -1.974 -52.156 -11.906 1 53.16 113 GLY A CA 1
ATOM 944 C C . GLY A 1 113 ? -1.109 -52.531 -13.094 1 53.16 113 GLY A C 1
ATOM 945 O O . GLY A 1 113 ? -0.047 -51.969 -13.312 1 53.16 113 GLY A O 1
ATOM 946 N N . LYS A 1 114 ? -1.343 -53.531 -13.828 1 55.22 114 LYS A N 1
ATOM 947 C CA . LYS A 1 114 ? -0.667 -54.281 -14.867 1 55.22 114 LYS A CA 1
ATOM 948 C C . LYS A 1 114 ? -0.102 -53.375 -15.945 1 55.22 114 LYS A C 1
ATOM 950 O O . LYS A 1 114 ? -0.693 -52.344 -16.266 1 55.22 114 LYS A O 1
ATOM 955 N N . GLU A 1 115 ? 1.104 -53.531 -16.438 1 54.72 115 GLU A N 1
ATOM 956 C CA . GLU A 1 115 ? 2.084 -53 -17.391 1 54.72 115 GLU A CA 1
ATOM 957 C C . GLU A 1 115 ? 1.472 -52.844 -18.781 1 54.72 115 GLU A C 1
ATOM 959 O O . GLU A 1 115 ? 2.131 -53.125 -19.797 1 54.72 115 GLU A O 1
ATOM 964 N N . LYS A 1 116 ? 0.17 -52.781 -18.969 1 62.72 116 LYS A N 1
ATOM 965 C CA . LYS A 1 116 ? -0.2 -52.75 -20.375 1 62.72 116 LYS A CA 1
ATOM 966 C C . LYS A 1 116 ? -0.059 -51.344 -20.969 1 62.72 116 LYS A C 1
ATOM 968 O O . LYS A 1 116 ? -0.154 -50.344 -20.25 1 62.72 116 LYS A O 1
ATOM 973 N N . ASP A 1 117 ? 0.386 -51.156 -22.109 1 61.25 117 ASP A N 1
ATOM 974 C CA . ASP A 1 117 ? 0.476 -49.969 -22.953 1 61.25 117 ASP A CA 1
ATOM 975 C C . ASP A 1 117 ? -0.633 -48.969 -22.641 1 61.25 117 ASP A C 1
ATOM 977 O O . ASP A 1 117 ? -0.395 -47.75 -22.594 1 61.25 117 ASP A O 1
ATOM 981 N N . ASP A 1 118 ? -1.868 -49.375 -22.25 1 69.5 118 ASP A N 1
ATOM 982 C CA . ASP A 1 118 ? -3.035 -48.562 -21.938 1 69.5 118 ASP A CA 1
ATOM 983 C C . ASP A 1 118 ? -2.84 -47.812 -20.625 1 69.5 118 ASP A C 1
ATOM 985 O O . ASP A 1 118 ? -3.309 -46.688 -20.469 1 69.5 118 ASP A O 1
ATOM 989 N N . GLU A 1 119 ? -1.954 -48.375 -19.891 1 71.12 119 GLU A N 1
ATOM 990 C CA . GLU A 1 119 ? -1.708 -47.781 -18.578 1 71.12 119 GLU A CA 1
ATOM 991 C C . GLU A 1 119 ? -0.761 -46.594 -18.688 1 71.12 119 GLU A C 1
ATOM 993 O O . GLU A 1 119 ? -0.952 -45.562 -18 1 71.12 119 GLU A O 1
ATOM 998 N N . ASN A 1 120 ? 0.236 -46.75 -19.578 1 74.94 120 ASN A N 1
ATOM 999 C CA . ASN A 1 120 ? 1.177 -45.656 -19.812 1 74.94 120 ASN A CA 1
ATOM 1000 C C . ASN A 1 120 ? 0.49 -44.438 -20.422 1 74.94 120 ASN A C 1
ATOM 1002 O O . ASN A 1 120 ? 0.797 -43.312 -20.062 1 74.94 120 ASN A O 1
ATOM 1006 N N . GLU A 1 121 ? -0.395 -44.781 -21.281 1 80.44 121 GLU A N 1
ATOM 1007 C CA . GLU A 1 121 ? -1.137 -43.688 -21.906 1 80.44 121 GLU A CA 1
ATOM 1008 C C . GLU A 1 121 ? -2.033 -42.969 -20.906 1 80.44 121 GLU A C 1
ATOM 1010 O O . GLU A 1 121 ? -2.18 -41.75 -20.953 1 80.44 121 GLU A O 1
ATOM 1015 N N . ASP A 1 122 ? -2.496 -43.781 -19.984 1 84.75 122 ASP A N 1
ATOM 1016 C CA . ASP A 1 122 ? -3.363 -43.219 -18.953 1 84.75 122 ASP A CA 1
ATOM 1017 C C . ASP A 1 122 ? -2.578 -42.312 -18.016 1 84.75 122 ASP A C 1
ATOM 1019 O O . ASP A 1 122 ? -3.033 -41.219 -17.672 1 84.75 122 ASP A O 1
ATOM 1023 N N . ILE A 1 123 ? -1.391 -42.688 -17.656 1 85.69 123 ILE A N 1
ATOM 1024 C CA . ILE A 1 123 ? -0.545 -41.906 -16.75 1 85.69 123 ILE A CA 1
ATOM 1025 C C . ILE A 1 123 ? -0.154 -40.594 -17.438 1 85.69 123 ILE A C 1
ATOM 1027 O O . ILE A 1 123 ? -0.245 -39.531 -16.844 1 85.69 123 ILE A O 1
ATOM 1031 N N . GLU A 1 124 ? 0.247 -40.688 -18.703 1 89.31 124 GLU A N 1
ATOM 1032 C CA . GLU A 1 124 ? 0.625 -39.5 -19.469 1 89.31 124 GLU A CA 1
ATOM 1033 C C . GLU A 1 124 ? -0.544 -38.531 -19.578 1 89.31 124 GLU A C 1
ATOM 1035 O O . GLU A 1 124 ? -0.354 -37.312 -19.516 1 89.31 124 GLU A O 1
ATOM 1040 N N . GLU A 1 125 ? -1.67 -39.062 -19.781 1 90.62 125 GLU A N 1
ATOM 1041 C CA . GLU A 1 125 ? -2.859 -38.25 -19.891 1 90.62 125 GLU A CA 1
ATOM 1042 C C . GLU A 1 125 ? -3.176 -37.531 -18.562 1 90.62 125 GLU A C 1
ATOM 1044 O O . GLU A 1 125 ? -3.525 -36.375 -18.547 1 90.62 125 GLU A O 1
ATOM 1049 N N . LYS A 1 126 ? -3.041 -38.188 -17.5 1 90.38 126 LYS A N 1
ATOM 1050 C CA . LYS A 1 126 ? -3.266 -37.625 -16.188 1 90.38 126 LYS A CA 1
ATOM 1051 C C . LYS A 1 126 ? -2.262 -36.5 -15.891 1 90.38 126 LYS A C 1
ATOM 1053 O O . LYS A 1 126 ? -2.627 -35.438 -15.359 1 90.38 126 LYS A O 1
ATOM 1058 N N . ILE A 1 127 ? -1.054 -36.781 -16.25 1 92.19 127 ILE A N 1
ATOM 1059 C CA . ILE A 1 127 ? -0.002 -35.781 -16.047 1 92.19 127 ILE A CA 1
ATOM 1060 C C . ILE A 1 127 ? -0.296 -34.562 -16.891 1 92.19 127 ILE A C 1
ATOM 1062 O O . ILE A 1 127 ? -0.269 -33.438 -16.375 1 92.19 127 ILE A O 1
ATOM 1066 N N . ARG A 1 128 ? -0.625 -34.781 -18.109 1 91.44 128 ARG A N 1
ATOM 1067 C CA . ARG A 1 128 ? -0.898 -33.688 -19.016 1 91.44 128 ARG A CA 1
ATOM 1068 C C . ARG A 1 128 ? -2.107 -32.875 -18.547 1 91.44 128 ARG A C 1
ATOM 1070 O O . ARG A 1 128 ? -2.09 -31.641 -18.578 1 91.44 128 ARG A O 1
ATOM 1077 N N . ASN A 1 129 ? -3.055 -33.531 -18.094 1 92.75 129 ASN A N 1
ATOM 1078 C CA . ASN A 1 129 ? -4.27 -32.875 -17.641 1 92.75 129 ASN A CA 1
ATOM 1079 C C . ASN A 1 129 ? -4.004 -32 -16.422 1 92.75 129 ASN A C 1
ATOM 1081 O O . ASN A 1 129 ? -4.469 -30.875 -16.344 1 92.75 129 ASN A O 1
ATOM 1085 N N . PHE A 1 130 ? -3.287 -32.469 -15.531 1 93.62 130 PHE A N 1
ATOM 1086 C CA . PHE A 1 130 ? -2.98 -31.672 -14.344 1 93.62 130 PHE A CA 1
ATOM 1087 C C . PHE A 1 130 ? -2.139 -30.453 -14.703 1 93.62 130 PHE A C 1
ATOM 1089 O O . PHE A 1 130 ? -2.346 -29.359 -14.156 1 93.62 130 PHE A O 1
ATOM 1096 N N . GLU A 1 131 ? -1.186 -30.703 -15.57 1 93.38 131 GLU A N 1
ATOM 1097 C CA . GLU A 1 131 ? -0.332 -29.594 -15.977 1 93.38 131 GLU A CA 1
ATOM 1098 C C . GLU A 1 131 ? -1.15 -28.469 -16.609 1 93.38 131 GLU A C 1
ATOM 1100 O O . GLU A 1 131 ? -0.911 -27.297 -16.344 1 93.38 131 GLU A O 1
ATOM 1105 N N . GLN A 1 132 ? -2.131 -28.828 -17.375 1 93.19 132 GLN A N 1
ATOM 1106 C CA . GLN A 1 132 ? -2.996 -27.844 -18 1 93.19 132 GLN A CA 1
ATOM 1107 C C . GLN A 1 132 ? -3.822 -27.094 -16.953 1 93.19 132 GLN A C 1
ATOM 1109 O O . GLN A 1 132 ? -3.932 -25.859 -17.016 1 93.19 132 GLN A O 1
ATOM 1114 N N . VAL A 1 133 ? -4.301 -27.797 -16.047 1 94.5 133 VAL A N 1
ATOM 1115 C CA . VAL A 1 133 ? -5.105 -27.203 -15 1 94.5 133 VAL A CA 1
ATOM 1116 C C . VAL A 1 133 ? -4.23 -26.312 -14.125 1 94.5 133 VAL A C 1
ATOM 1118 O O . VAL A 1 133 ? -4.629 -25.203 -13.75 1 94.5 133 VAL A O 1
ATOM 1121 N N . HIS A 1 134 ? -3.045 -26.844 -13.797 1 95.06 134 HIS A N 1
ATOM 1122 C CA . HIS A 1 134 ? -2.111 -26.094 -12.969 1 95.06 134 HIS A CA 1
ATOM 1123 C C . HIS A 1 134 ? -1.737 -24.766 -13.617 1 95.06 134 HIS A C 1
ATOM 1125 O O . HIS A 1 134 ? -1.744 -23.719 -12.961 1 95.06 134 HIS A O 1
ATOM 1131 N N . VAL A 1 135 ? -1.479 -24.75 -14.859 1 93.62 135 VAL A N 1
ATOM 1132 C CA . VAL A 1 135 ? -1.103 -23.547 -15.602 1 93.62 135 VAL A CA 1
ATOM 1133 C C . VAL A 1 135 ? -2.273 -22.578 -15.625 1 93.62 135 VAL A C 1
ATOM 1135 O O . VAL A 1 135 ? -2.094 -21.375 -15.398 1 93.62 135 VAL A O 1
ATOM 1138 N N . SER A 1 136 ? -3.379 -23.062 -15.891 1 94.19 136 SER A N 1
ATOM 1139 C CA . SER A 1 136 ? -4.574 -22.234 -15.898 1 94.19 136 SER A CA 1
ATOM 1140 C C . SER A 1 136 ? -4.812 -21.594 -14.531 1 94.19 136 SER A C 1
ATOM 1142 O O . SER A 1 136 ? -5.121 -20.406 -14.438 1 94.19 136 SER A O 1
ATOM 1144 N N . ASP A 1 137 ? -4.66 -22.375 -13.461 1 95.19 137 ASP A N 1
ATOM 1145 C CA . ASP A 1 137 ? -4.844 -21.875 -12.102 1 95.19 137 ASP A CA 1
ATOM 1146 C C . ASP A 1 137 ? -3.83 -20.781 -11.773 1 95.19 137 ASP A C 1
ATOM 1148 O O . ASP A 1 137 ? -4.188 -19.75 -11.203 1 95.19 137 ASP A O 1
ATOM 1152 N N . MET A 1 138 ? -2.611 -21 -12.133 1 95.12 138 MET A N 1
ATOM 1153 C CA . MET A 1 138 ? -1.559 -20.016 -11.883 1 95.12 138 MET A CA 1
ATOM 1154 C C . MET A 1 138 ? -1.856 -18.703 -12.594 1 95.12 138 MET A C 1
ATOM 1156 O O . MET A 1 138 ? -1.728 -17.625 -12 1 95.12 138 MET A O 1
ATOM 1160 N N . LYS A 1 139 ? -2.256 -18.891 -13.828 1 95.06 139 LYS A N 1
ATOM 1161 C CA . LYS A 1 139 ? -2.574 -17.703 -14.617 1 95.06 139 LYS A CA 1
ATOM 1162 C C . LYS A 1 139 ? -3.719 -16.922 -13.984 1 95.06 139 LYS A C 1
ATOM 1164 O O . LYS A 1 139 ? -3.648 -15.688 -13.867 1 95.06 139 LYS A O 1
ATOM 1169 N N . GLN A 1 140 ? -4.699 -17.578 -13.531 1 95.75 140 GLN A N 1
ATOM 1170 C CA . GLN A 1 140 ? -5.852 -16.922 -12.922 1 95.75 140 GLN A CA 1
ATOM 1171 C C . GLN A 1 140 ? -5.469 -16.234 -11.609 1 95.75 140 GLN A C 1
ATOM 1173 O O . GLN A 1 140 ? -5.922 -15.117 -11.336 1 95.75 140 GLN A O 1
ATOM 1178 N N . LEU A 1 141 ? -4.652 -16.875 -10.82 1 97.19 141 LEU A N 1
ATOM 1179 C CA . LEU A 1 141 ? -4.188 -16.281 -9.57 1 97.19 141 LEU A CA 1
ATOM 1180 C C . LEU A 1 141 ? -3.43 -14.984 -9.836 1 97.19 141 LEU A C 1
ATOM 1182 O O . LEU A 1 141 ? -3.691 -13.961 -9.188 1 97.19 141 LEU A O 1
ATOM 1186 N N . MET A 1 142 ? -2.605 -14.992 -10.805 1 97.62 142 MET A N 1
ATOM 1187 C CA . MET A 1 142 ? -1.812 -13.812 -11.141 1 97.62 142 MET A CA 1
ATOM 1188 C C . MET A 1 142 ? -2.699 -12.695 -11.68 1 97.62 142 MET A C 1
ATOM 1190 O O . MET A 1 142 ? -2.559 -11.539 -11.281 1 97.62 142 MET A O 1
ATOM 1194 N N . LEU A 1 143 ? -3.639 -13.102 -12.5 1 97.06 143 LEU A N 1
ATOM 1195 C CA . LEU A 1 143 ? -4.504 -12.102 -13.117 1 97.06 143 LEU A CA 1
ATOM 1196 C C . LEU A 1 143 ? -5.426 -11.469 -12.078 1 97.06 143 LEU A C 1
ATOM 1198 O O . LEU A 1 143 ? -5.676 -10.266 -12.117 1 97.06 143 LEU A O 1
ATOM 1202 N N . HIS A 1 144 ? -5.879 -12.273 -11.156 1 97.44 144 HIS A N 1
ATOM 1203 C CA . HIS A 1 144 ? -6.707 -11.719 -10.094 1 97.44 144 HIS A CA 1
ATOM 1204 C C . HIS A 1 144 ? -5.93 -10.703 -9.258 1 97.44 144 HIS A C 1
ATOM 1206 O O . HIS A 1 144 ? -6.461 -9.656 -8.883 1 97.44 144 HIS A O 1
ATOM 1212 N N . LEU A 1 145 ? -4.707 -11.023 -8.922 1 98.12 145 LEU A N 1
ATOM 1213 C CA . LEU A 1 145 ? -3.898 -10.117 -8.125 1 98.12 145 LEU A CA 1
ATOM 1214 C C . LEU A 1 145 ? -3.588 -8.844 -8.898 1 98.12 145 LEU A C 1
ATOM 1216 O O . LEU A 1 145 ? -3.738 -7.734 -8.375 1 98.12 145 LEU A O 1
ATOM 1220 N N . ILE A 1 146 ? -3.252 -9.039 -10.141 1 98.06 146 ILE A N 1
ATOM 1221 C CA . ILE A 1 146 ? -2.912 -7.898 -10.984 1 98.06 146 ILE A CA 1
ATOM 1222 C C . ILE A 1 146 ? -4.125 -6.984 -11.125 1 98.06 146 ILE A C 1
ATOM 1224 O O . ILE A 1 146 ? -4.008 -5.762 -11 1 98.06 146 ILE A O 1
ATOM 1228 N N . ASN A 1 147 ? -5.262 -7.578 -11.375 1 97.19 147 ASN A N 1
ATOM 1229 C CA . ASN A 1 147 ? -6.477 -6.785 -11.531 1 97.19 147 ASN A CA 1
ATOM 1230 C C . ASN A 1 147 ? -6.824 -6.027 -10.258 1 97.19 147 ASN A C 1
ATOM 1232 O O . ASN A 1 147 ? -7.188 -4.852 -10.305 1 97.19 147 ASN A O 1
ATOM 1236 N N . ALA A 1 148 ? -6.684 -6.633 -9.156 1 97.81 148 ALA A N 1
ATOM 1237 C CA . ALA A 1 148 ? -6.961 -5.973 -7.879 1 97.81 148 ALA A CA 1
ATOM 1238 C C . ALA A 1 148 ? -5.992 -4.816 -7.641 1 97.81 148 ALA A C 1
ATOM 1240 O O . ALA A 1 148 ? -6.402 -3.736 -7.215 1 97.81 148 ALA A O 1
ATOM 1241 N N . GLU A 1 149 ? -4.742 -5.031 -7.961 1 97.94 149 GLU A N 1
ATOM 1242 C CA . GLU A 1 149 ? -3.729 -3.992 -7.793 1 97.94 149 GLU A CA 1
ATOM 1243 C C . GLU A 1 149 ? -3.977 -2.824 -8.742 1 97.94 149 GLU A C 1
ATOM 1245 O O . GLU A 1 149 ? -3.916 -1.662 -8.336 1 97.94 149 GLU A O 1
ATOM 1250 N N . MET A 1 150 ? -4.258 -3.141 -9.93 1 98.06 150 MET A N 1
ATOM 1251 C CA . MET A 1 150 ? -4.484 -2.082 -10.914 1 98.06 150 MET A CA 1
ATOM 1252 C C . MET A 1 150 ? -5.688 -1.229 -10.523 1 98.06 150 MET A C 1
ATOM 1254 O O . MET A 1 150 ? -5.637 -0.001 -10.609 1 98.06 150 MET A O 1
ATOM 1258 N N . PHE A 1 151 ? -6.695 -1.901 -10.094 1 97.94 151 PHE A N 1
ATOM 1259 C CA . PHE A 1 151 ? -7.887 -1.17 -9.68 1 97.94 151 PHE A CA 1
ATOM 1260 C C . PHE A 1 151 ? -7.582 -0.262 -8.492 1 97.94 151 PHE A C 1
ATOM 1262 O O . PHE A 1 151 ? -7.949 0.915 -8.5 1 97.94 151 PHE A O 1
ATOM 1269 N N . TYR A 1 152 ? -6.883 -0.767 -7.5 1 98.56 152 TYR A N 1
ATOM 1270 C CA . TYR A 1 152 ? -6.531 -0.002 -6.309 1 98.56 152 TYR A CA 1
ATOM 1271 C C . TYR A 1 152 ? -5.652 1.19 -6.668 1 98.56 152 TYR A C 1
ATOM 1273 O O . TYR A 1 152 ? -5.914 2.314 -6.234 1 98.56 152 TYR A O 1
ATOM 1281 N N . HIS A 1 153 ? -4.691 0.996 -7.453 1 98.56 153 HIS A N 1
ATOM 1282 C CA . HIS A 1 153 ? -3.744 2.055 -7.793 1 98.56 153 HIS A CA 1
ATOM 1283 C C . HIS A 1 153 ? -4.387 3.102 -8.695 1 98.56 153 HIS A C 1
ATOM 1285 O O . HIS A 1 153 ? -4.145 4.301 -8.531 1 98.56 153 HIS A O 1
ATOM 1291 N N . ALA A 1 154 ? -5.191 2.643 -9.664 1 98.44 154 ALA A N 1
ATOM 1292 C CA . ALA A 1 154 ? -5.852 3.584 -10.562 1 98.44 154 ALA A CA 1
ATOM 1293 C C . ALA A 1 154 ? -6.773 4.527 -9.789 1 98.44 154 ALA A C 1
ATOM 1295 O O . ALA A 1 154 ? -6.754 5.738 -10.008 1 98.44 154 ALA A O 1
ATOM 1296 N N . ARG A 1 155 ? -7.484 4.02 -8.828 1 98.19 155 ARG A N 1
ATOM 1297 C CA . ARG A 1 155 ? -8.406 4.848 -8.055 1 98.19 155 ARG A CA 1
ATOM 1298 C C . ARG A 1 155 ? -7.645 5.766 -7.105 1 98.19 155 ARG A C 1
ATOM 1300 O O . ARG A 1 155 ? -8.039 6.914 -6.898 1 98.19 155 ARG A O 1
ATOM 1307 N N . SER A 1 156 ? -6.617 5.27 -6.551 1 98.62 156 SER A N 1
ATOM 1308 C CA . SER A 1 156 ? -5.812 6.082 -5.641 1 98.62 156 SER A CA 1
ATOM 1309 C C . SER A 1 156 ? -5.223 7.293 -6.359 1 98.62 156 SER A C 1
ATOM 1311 O O . SER A 1 156 ? -5.266 8.406 -5.836 1 98.62 156 SER A O 1
ATOM 1313 N N . ILE A 1 157 ? -4.773 7.137 -7.566 1 98.31 157 ILE A N 1
ATOM 1314 C CA . ILE A 1 157 ? -4.215 8.242 -8.336 1 98.31 157 ILE A CA 1
ATOM 1315 C C . ILE A 1 157 ? -5.305 9.273 -8.625 1 98.31 157 ILE A C 1
ATOM 1317 O O . ILE A 1 157 ? -5.051 10.477 -8.586 1 98.31 157 ILE A O 1
ATOM 1321 N N . GLU A 1 158 ? -6.445 8.805 -8.93 1 97.94 158 GLU A N 1
ATOM 1322 C CA . GLU A 1 158 ? -7.555 9.719 -9.203 1 97.94 158 GLU A CA 1
ATOM 1323 C C . GLU A 1 158 ? -7.852 10.602 -7.992 1 97.94 158 GLU A C 1
ATOM 1325 O O . GLU A 1 158 ? -7.98 11.82 -8.125 1 97.94 158 GLU A O 1
ATOM 1330 N N . TYR A 1 159 ? -7.906 9.977 -6.82 1 98.38 159 TYR A N 1
ATOM 1331 C CA . TYR A 1 159 ? -8.219 10.711 -5.598 1 98.38 159 TYR A CA 1
ATOM 1332 C C . TYR A 1 159 ? -7.129 11.727 -5.281 1 98.38 159 TYR A C 1
ATOM 1334 O O . TYR A 1 159 ? -7.418 12.891 -5.008 1 98.38 159 TYR A O 1
ATOM 1342 N N . PHE A 1 160 ? -5.887 11.344 -5.402 1 98.25 160 PHE A N 1
ATOM 1343 C CA . PHE A 1 160 ? -4.773 12.203 -5.008 1 98.25 160 PHE A CA 1
ATOM 1344 C C . PHE A 1 160 ? -4.547 13.297 -6.035 1 98.25 160 PHE A C 1
ATOM 1346 O O . PHE A 1 160 ? -4.156 14.414 -5.684 1 98.25 160 PHE A O 1
ATOM 1353 N N . THR A 1 161 ? -4.812 13 -7.316 1 97.5 161 THR A N 1
ATOM 1354 C CA . THR A 1 161 ? -4.684 14.023 -8.344 1 97.5 161 THR A CA 1
ATOM 1355 C C . THR A 1 161 ? -5.707 15.141 -8.133 1 97.5 161 THR A C 1
ATOM 1357 O O . THR A 1 161 ? -5.398 16.312 -8.32 1 97.5 161 THR A O 1
ATOM 1360 N N . LYS A 1 162 ? -6.91 14.781 -7.738 1 96.06 162 LYS A N 1
ATOM 1361 C CA . LYS A 1 162 ? -7.957 15.758 -7.473 1 96.06 162 LYS A CA 1
ATOM 1362 C C . LYS A 1 162 ? -7.547 16.719 -6.352 1 96.06 162 LYS A C 1
ATOM 1364 O O . LYS A 1 162 ? -7.68 17.938 -6.488 1 96.06 162 LYS A O 1
ATOM 1369 N N . VAL A 1 163 ? -7.031 16.141 -5.297 1 96.19 163 VAL A N 1
ATOM 1370 C CA . VAL A 1 163 ? -6.688 16.969 -4.148 1 96.19 163 VAL A CA 1
ATOM 1371 C C . VAL A 1 163 ? -5.434 17.781 -4.453 1 96.19 163 VAL A C 1
ATOM 1373 O O . VAL A 1 163 ? -5.301 18.922 -4.004 1 96.19 163 VAL A O 1
ATOM 1376 N N . TYR A 1 164 ? -4.531 17.266 -5.223 1 96.19 164 TYR A N 1
ATOM 1377 C CA . TYR A 1 164 ? -3.34 18 -5.637 1 96.19 164 TYR A CA 1
ATOM 1378 C C . TYR A 1 164 ? -3.715 19.281 -6.355 1 96.19 164 TYR A C 1
ATOM 1380 O O . TYR A 1 164 ? -3.143 20.344 -6.082 1 96.19 164 TYR A O 1
ATOM 1388 N N . LYS A 1 165 ? -4.648 19.203 -7.246 1 93 165 LYS A N 1
ATOM 1389 C CA . LYS A 1 165 ? -5.086 20.375 -8.008 1 93 165 LYS A CA 1
ATOM 1390 C C . LYS A 1 165 ? -5.656 21.453 -7.09 1 93 165 LYS A C 1
ATOM 1392 O O . LYS A 1 165 ? -5.352 22.625 -7.25 1 93 165 LYS A O 1
ATOM 1397 N N . THR A 1 166 ? -6.355 21.016 -6.105 1 89.5 166 THR A N 1
ATOM 1398 C CA . THR A 1 166 ? -6.98 21.953 -5.164 1 89.5 166 THR A CA 1
ATOM 1399 C C . THR A 1 166 ? -5.926 22.609 -4.285 1 89.5 166 THR A C 1
ATOM 1401 O O . THR A 1 166 ? -5.941 23.828 -4.105 1 89.5 166 THR A O 1
ATOM 1404 N N . LEU A 1 167 ? -4.984 21.859 -3.799 1 92.44 167 LEU A N 1
ATOM 1405 C CA . LEU A 1 167 ? -3.982 22.359 -2.867 1 92.44 167 LEU A CA 1
ATOM 1406 C C . LEU A 1 167 ? -2.936 23.203 -3.594 1 92.44 167 LEU A C 1
ATOM 1408 O O . LEU A 1 167 ? -2.406 24.156 -3.031 1 92.44 167 LEU A O 1
ATOM 1412 N N . SER A 1 168 ? -2.713 22.938 -4.855 1 89 168 SER A N 1
ATOM 1413 C CA . SER A 1 168 ? -1.69 23.656 -5.609 1 89 168 SER A CA 1
ATOM 1414 C C . SER A 1 168 ? -2.223 24.984 -6.133 1 89 168 SER A C 1
ATOM 1416 O O . SER A 1 168 ? -1.455 25.922 -6.348 1 89 168 SER A O 1
ATOM 1418 N N . SER A 1 169 ? -3.51 25.078 -6.484 1 80.69 169 SER A N 1
ATOM 1419 C CA . SER A 1 169 ? -4.121 26.297 -7.008 1 80.69 169 SER A CA 1
ATOM 1420 C C . SER A 1 169 ? -4.379 27.312 -5.898 1 80.69 169 SER A C 1
ATOM 1422 O O . SER A 1 169 ? -4.555 28.5 -6.164 1 80.69 169 SER A O 1
ATOM 1424 N N . SER A 1 170 ? -4.598 26.906 -4.742 1 64.12 170 SER A N 1
ATOM 1425 C CA . SER A 1 170 ? -4.949 27.844 -3.672 1 64.12 170 SER A CA 1
ATOM 1426 C C . SER A 1 170 ? -3.789 28.766 -3.344 1 64.12 170 SER A C 1
ATOM 1428 O O . SER A 1 170 ? -2.764 28.328 -2.82 1 64.12 170 SER A O 1
ATOM 1430 N N . GLU A 1 171 ? -3.715 29.922 -4.086 1 57.34 171 GLU A N 1
ATOM 1431 C CA . GLU A 1 171 ? -2.885 31.062 -3.732 1 57.34 171 GLU A CA 1
ATOM 1432 C C . GLU A 1 171 ? -2.98 31.391 -2.242 1 57.34 171 GLU A C 1
ATOM 1434 O O . GLU A 1 171 ? -2.016 31.859 -1.638 1 57.34 171 GLU A O 1
ATOM 1439 N N . GLN A 1 172 ? -4.176 31.453 -1.729 1 51.53 172 GLN A N 1
ATOM 1440 C CA . GLN A 1 172 ? -4.473 31.938 -0.38 1 51.53 172 GLN A CA 1
ATOM 1441 C C . GLN A 1 172 ? -3.844 31.031 0.672 1 51.53 172 GLN A C 1
ATOM 1443 O O . GLN A 1 172 ? -3.674 31.422 1.826 1 51.53 172 GLN A O 1
ATOM 1448 N N . LEU A 1 173 ? -3.602 29.688 0.359 1 48.97 173 LEU A N 1
ATOM 1449 C CA . LEU A 1 173 ? -2.799 29.234 1.485 1 48.97 173 LEU A CA 1
ATOM 1450 C C . LEU A 1 173 ? -1.51 30.047 1.601 1 48.97 173 LEU A C 1
ATOM 1452 O O . LEU A 1 173 ? -0.817 29.969 2.619 1 48.97 173 LEU A O 1
ATOM 1456 N N . GLU A 1 174 ? -1.218 31.016 0.736 1 43.41 174 GLU A N 1
ATOM 1457 C CA . GLU A 1 174 ? -0.075 31.922 0.738 1 43.41 174 GLU A CA 1
ATOM 1458 C C . GLU A 1 174 ? -0.464 33.312 1.27 1 43.41 174 GLU A C 1
ATOM 1460 O O . GLU A 1 174 ? 0.4 34.094 1.653 1 43.41 174 GLU A O 1
ATOM 1465 N N . GLU A 1 175 ? -1.575 33.75 1.166 1 41.34 175 GLU A N 1
ATOM 1466 C CA . GLU A 1 175 ? -1.84 35.094 1.695 1 41.34 175 GLU A CA 1
ATOM 1467 C C . GLU A 1 175 ? -2.164 35.031 3.186 1 41.34 175 GLU A C 1
ATOM 1469 O O . GLU A 1 175 ? -2.818 34.094 3.652 1 41.34 175 GLU A O 1
ATOM 1474 N N . MET B 1 1 ? -7.59 43.25 24.703 1 64.25 1 MET B N 1
ATOM 1475 C CA . MET B 1 1 ? -8.07 42.5 23.531 1 64.25 1 MET B CA 1
ATOM 1476 C C . MET B 1 1 ? -6.969 41.625 22.953 1 64.25 1 MET B C 1
ATOM 1478 O O . MET B 1 1 ? -7.18 40.406 22.75 1 64.25 1 MET B O 1
ATOM 1482 N N . SER B 1 2 ? -5.727 42.125 22.969 1 72.62 2 SER B N 1
ATOM 1483 C CA . SER B 1 2 ? -4.59 41.375 22.438 1 72.62 2 SER B CA 1
ATOM 1484 C C . SER B 1 2 ? -4.125 40.281 23.391 1 72.62 2 SER B C 1
ATOM 1486 O O . SER B 1 2 ? -3.754 39.188 22.969 1 72.62 2 SER B O 1
ATOM 1488 N N . GLN B 1 3 ? -4.379 40.469 24.734 1 75 3 GLN B N 1
ATOM 1489 C CA . GLN B 1 3 ? -3.971 39.469 25.719 1 75 3 GLN B CA 1
ATOM 1490 C C . GLN B 1 3 ? -4.895 38.25 25.688 1 75 3 GLN B C 1
ATOM 1492 O O . GLN B 1 3 ? -4.434 37.125 25.797 1 75 3 GLN B O 1
ATOM 1497 N N . GLU B 1 4 ? -6.109 38.562 25.531 1 80.81 4 GLU B N 1
ATOM 1498 C CA . GLU B 1 4 ? -7.078 37.469 25.406 1 80.81 4 GLU B CA 1
ATOM 1499 C C . GLU B 1 4 ? -6.828 36.656 24.141 1 80.81 4 GLU B C 1
ATOM 1501 O O . GLU B 1 4 ? -6.891 35.438 24.172 1 80.81 4 GLU B O 1
ATOM 1506 N N . ARG B 1 5 ? -6.535 37.375 23.094 1 85.38 5 ARG B N 1
ATOM 1507 C CA . ARG B 1 5 ? -6.227 36.688 21.844 1 85.38 5 ARG B CA 1
ATOM 1508 C C . ARG B 1 5 ? -4.961 35.844 21.984 1 85.38 5 ARG B C 1
ATOM 1510 O O . ARG B 1 5 ? -4.875 34.75 21.422 1 85.38 5 ARG B O 1
ATOM 1517 N N . GLY B 1 6 ? -4.043 36.344 22.719 1 84.56 6 GLY B N 1
ATOM 1518 C CA . GLY B 1 6 ? -2.83 35.594 22.984 1 84.56 6 GLY B CA 1
ATOM 1519 C C . GLY B 1 6 ? -3.086 34.312 23.75 1 84.56 6 GLY B C 1
ATOM 1520 O O . GLY B 1 6 ? -2.5 33.281 23.438 1 84.56 6 GLY B O 1
ATOM 1521 N N . ARG B 1 7 ? -3.979 34.438 24.703 1 87 7 ARG B N 1
ATOM 1522 C CA . ARG B 1 7 ? -4.336 33.281 25.484 1 87 7 ARG B CA 1
ATOM 1523 C C . ARG B 1 7 ? -5.066 32.25 24.625 1 87 7 ARG B C 1
ATOM 1525 O O . ARG B 1 7 ? -4.777 31.047 24.703 1 87 7 ARG B O 1
ATOM 1532 N N . GLN B 1 8 ? -5.969 32.719 23.828 1 90.62 8 GLN B N 1
ATOM 1533 C CA . GLN B 1 8 ? -6.699 31.844 22.922 1 90.62 8 GLN B CA 1
ATOM 1534 C C . GLN B 1 8 ? -5.758 31.172 21.938 1 90.62 8 GLN B C 1
ATOM 1536 O O . GLN B 1 8 ? -5.934 29.984 21.609 1 90.62 8 GLN B O 1
ATOM 1541 N N . GLN B 1 9 ? -4.781 31.938 21.516 1 92.06 9 GLN B N 1
ATOM 1542 C CA . GLN B 1 9 ? -3.801 31.391 20.578 1 92.06 9 GLN B CA 1
ATOM 1543 C C . GLN B 1 9 ? -2.955 30.312 21.234 1 92.06 9 GLN B C 1
ATOM 1545 O O . GLN B 1 9 ? -2.639 29.297 20.609 1 92.06 9 GLN B O 1
ATOM 1550 N N . LYS B 1 10 ? -2.676 30.484 22.438 1 92.81 10 LYS B N 1
ATOM 1551 C CA . LYS B 1 10 ? -1.872 29.5 23.141 1 92.81 10 LYS B CA 1
ATOM 1552 C C . LYS B 1 10 ? -2.633 28.188 23.297 1 92.81 10 LYS B C 1
ATOM 1554 O O . LYS B 1 10 ? -2.055 27.094 23.156 1 92.81 10 LYS B O 1
ATOM 1559 N N . ASP B 1 11 ? -3.883 28.234 23.531 1 93.81 11 ASP B N 1
ATOM 1560 C CA . ASP B 1 11 ? -4.711 27.031 23.625 1 93.81 11 ASP B CA 1
ATOM 1561 C C . ASP B 1 11 ? -4.781 26.312 22.281 1 93.81 11 ASP B C 1
ATOM 1563 O O . ASP B 1 11 ? -4.672 25.094 22.219 1 93.81 11 ASP B O 1
ATOM 1567 N N . LYS B 1 12 ? -5.004 27.094 21.266 1 95.31 12 LYS B N 1
ATOM 1568 C CA . LYS B 1 12 ? -5.027 26.547 19.922 1 95.31 12 LYS B CA 1
ATOM 1569 C C . LYS B 1 12 ? -3.705 25.859 19.594 1 95.31 12 LYS B C 1
ATOM 1571 O O . LYS B 1 12 ? -3.691 24.75 19.031 1 95.31 12 LYS B O 1
ATOM 1576 N N . LEU B 1 13 ? -2.643 26.484 20 1 95.75 13 LEU B N 1
ATOM 1577 C CA . LEU B 1 13 ? -1.31 25.969 19.703 1 95.75 13 LEU B CA 1
ATOM 1578 C C . LEU B 1 13 ? -1.061 24.656 20.469 1 95.75 13 LEU B C 1
ATOM 1580 O O . LEU B 1 13 ? -0.403 23.75 19.953 1 95.75 13 LEU B O 1
ATOM 1584 N N . GLU B 1 14 ? -1.599 24.547 21.625 1 95.75 14 GLU B N 1
ATOM 1585 C CA . GLU B 1 14 ? -1.47 23.312 22.391 1 95.75 14 GLU B CA 1
ATOM 1586 C C . GLU B 1 14 ? -2.178 22.156 21.703 1 95.75 14 GLU B C 1
ATOM 1588 O O . GLU B 1 14 ? -1.633 21.047 21.625 1 95.75 14 GLU B O 1
ATOM 1593 N N . GLN B 1 15 ? -3.316 22.406 21.234 1 96.06 15 GLN B N 1
ATOM 1594 C CA . GLN B 1 15 ? -4.062 21.375 20.5 1 96.06 15 GLN B CA 1
ATOM 1595 C C . GLN B 1 15 ? -3.334 20.969 19.219 1 96.06 15 GLN B C 1
ATOM 1597 O O . GLN B 1 15 ? -3.209 19.781 18.938 1 96.06 15 GLN B O 1
ATOM 1602 N N . ILE B 1 16 ? -2.855 21.953 18.5 1 95.75 16 ILE B N 1
ATOM 1603 C CA . ILE B 1 16 ? -2.123 21.703 17.266 1 95.75 16 ILE B CA 1
ATOM 1604 C C . ILE B 1 16 ? -0.893 20.844 17.562 1 95.75 16 ILE B C 1
ATOM 1606 O O . ILE B 1 16 ? -0.622 19.875 16.859 1 95.75 16 ILE B O 1
ATOM 1610 N N . SER B 1 17 ? -0.188 21.219 18.594 1 96.62 17 SER B N 1
ATOM 1611 C CA . SER B 1 17 ? 1.007 20.484 19 1 96.62 17 SER B CA 1
ATOM 1612 C C . SER B 1 17 ? 0.676 19.016 19.312 1 96.62 17 SER B C 1
ATOM 1614 O O . SER B 1 17 ? 1.391 18.109 18.891 1 96.62 17 SER B O 1
ATOM 1616 N N . ASN B 1 18 ? -0.399 18.828 20.016 1 97.12 18 ASN B N 1
ATOM 1617 C CA . ASN B 1 18 ? -0.824 17.469 20.359 1 97.12 18 ASN B CA 1
ATOM 1618 C C . ASN B 1 18 ? -1.177 16.656 19.125 1 97.12 18 ASN B C 1
ATOM 1620 O O . ASN B 1 18 ? -0.81 15.484 19.031 1 97.12 18 ASN B O 1
ATOM 1624 N N . GLU B 1 19 ? -1.85 17.25 18.203 1 97.38 19 GLU B N 1
ATOM 1625 C CA . GLU B 1 19 ? -2.24 16.547 17 1 97.38 19 GLU B CA 1
ATOM 1626 C C . GLU B 1 19 ? -1.025 16.203 16.141 1 97.38 19 GLU B C 1
ATOM 1628 O O . GLU B 1 19 ? -0.942 15.117 15.562 1 97.38 19 GLU B O 1
ATOM 1633 N N . TYR B 1 20 ? -0.079 17.078 16.062 1 97.19 20 TYR B N 1
ATOM 1634 C CA . TYR B 1 20 ? 1.125 16.797 15.289 1 97.19 20 TYR B CA 1
ATOM 1635 C C . TYR B 1 20 ? 1.938 15.672 15.93 1 97.19 20 TYR B C 1
ATOM 1637 O O . TYR B 1 20 ? 2.533 14.852 15.234 1 97.19 20 TYR B O 1
ATOM 1645 N N . SER B 1 21 ? 1.943 15.672 17.219 1 97.56 21 SER B N 1
ATOM 1646 C CA . SER B 1 21 ? 2.602 14.57 17.922 1 97.56 21 SER B CA 1
ATOM 1647 C C . SER B 1 21 ? 1.917 13.242 17.625 1 97.56 21 SER B C 1
ATOM 1649 O O . SER B 1 21 ? 2.584 12.234 17.391 1 97.56 21 SER B O 1
ATOM 1651 N N . ALA B 1 22 ? 0.6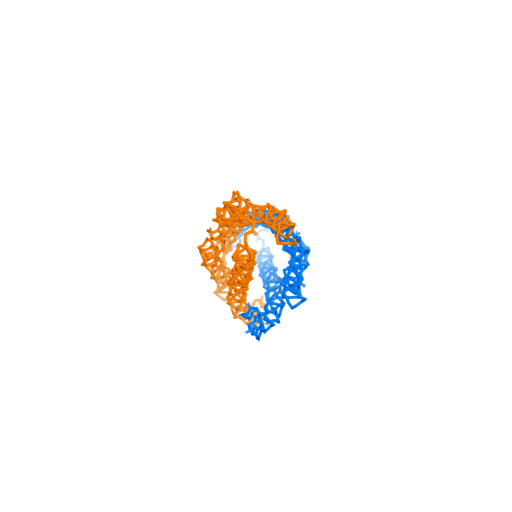66 13.281 17.656 1 97.94 22 ALA B N 1
ATOM 1652 C CA . ALA B 1 22 ? -0.097 12.078 17.328 1 97.94 22 ALA B CA 1
ATOM 1653 C C . ALA B 1 22 ? 0.148 11.648 15.875 1 97.94 22 ALA B C 1
ATOM 1655 O O . ALA B 1 22 ? 0.307 10.461 15.594 1 97.94 22 ALA B O 1
ATOM 1656 N N . LEU B 1 23 ? 0.168 12.625 14.938 1 97.88 23 LEU B N 1
ATOM 1657 C CA . LEU B 1 23 ? 0.462 12.344 13.539 1 97.88 23 LEU B CA 1
ATOM 1658 C C . LEU B 1 23 ? 1.833 11.695 13.391 1 97.88 23 LEU B C 1
ATOM 1660 O O . LEU B 1 23 ? 1.988 10.727 12.633 1 97.88 23 LEU B O 1
ATOM 1664 N N . HIS B 1 24 ? 2.758 12.242 14.094 1 98.12 24 HIS B N 1
ATOM 1665 C CA . HIS B 1 24 ? 4.102 11.68 14.039 1 98.12 24 HIS B CA 1
ATOM 1666 C C . HIS B 1 24 ? 4.109 10.227 14.508 1 98.12 24 HIS B C 1
ATOM 1668 O O . HIS B 1 24 ? 4.719 9.367 13.867 1 98.12 24 HIS B O 1
ATOM 1674 N N . THR B 1 25 ? 3.41 9.945 15.602 1 97.81 25 THR B N 1
ATOM 1675 C CA . THR B 1 25 ? 3.357 8.594 16.156 1 97.81 25 THR B CA 1
ATOM 1676 C C . THR B 1 25 ? 2.707 7.629 15.172 1 97.81 25 THR B C 1
ATOM 1678 O O . THR B 1 25 ? 3.213 6.523 14.953 1 97.81 25 THR B O 1
ATOM 1681 N N . ILE B 1 26 ? 1.685 8.016 14.539 1 97.38 26 ILE B N 1
ATOM 1682 C CA . ILE B 1 26 ? 0.984 7.18 13.57 1 97.38 26 ILE B CA 1
ATOM 1683 C C . ILE B 1 26 ? 1.877 6.941 12.352 1 97.38 26 ILE B C 1
ATOM 1685 O O . ILE B 1 26 ? 1.964 5.82 11.852 1 97.38 26 ILE B O 1
ATOM 1689 N N . PHE B 1 27 ? 2.455 8.039 11.945 1 95.94 27 PHE B N 1
ATOM 1690 C CA . PHE B 1 27 ? 3.26 7.949 10.734 1 95.94 27 PHE B CA 1
ATOM 1691 C C . PHE B 1 27 ? 4.469 7.047 10.953 1 95.94 27 PHE B C 1
ATOM 1693 O O . PHE B 1 27 ? 4.898 6.348 10.039 1 95.94 27 PHE B O 1
ATOM 1700 N N . LYS B 1 28 ? 5.016 7.039 12.141 1 96.75 28 LYS B N 1
ATOM 1701 C CA . LYS B 1 28 ? 6.09 6.113 12.484 1 96.75 28 LYS B CA 1
ATOM 1702 C C . LYS B 1 28 ? 5.637 4.664 12.336 1 96.75 28 LYS B C 1
ATOM 1704 O O . LYS B 1 28 ? 6.367 3.834 11.789 1 96.75 28 LYS B O 1
ATOM 1709 N N . LYS B 1 29 ? 4.477 4.363 12.773 1 97.19 29 LYS B N 1
ATOM 1710 C CA . LYS B 1 29 ? 3.924 3.021 12.625 1 97.19 29 LYS B CA 1
ATOM 1711 C C . LYS B 1 29 ? 3.633 2.703 11.164 1 97.19 29 LYS B C 1
ATOM 1713 O O . LYS B 1 29 ? 3.904 1.595 10.695 1 97.19 29 LYS B O 1
ATOM 1718 N N . LEU B 1 30 ? 3.113 3.678 10.469 1 97.25 30 LEU B N 1
ATOM 1719 C CA . LEU B 1 30 ? 2.773 3.492 9.055 1 97.25 30 LEU B CA 1
ATOM 1720 C C . LEU B 1 30 ? 4.004 3.096 8.25 1 97.25 30 LEU B C 1
ATOM 1722 O O . LEU B 1 30 ? 3.965 2.129 7.488 1 97.25 30 LEU B O 1
ATOM 1726 N N . THR B 1 31 ? 5.062 3.848 8.43 1 96.81 31 THR B N 1
ATOM 1727 C CA . THR B 1 31 ? 6.254 3.568 7.633 1 96.81 31 THR B CA 1
ATOM 1728 C C . THR B 1 31 ? 6.859 2.223 8.023 1 96.81 31 THR B C 1
ATOM 1730 O O . THR B 1 31 ? 7.398 1.511 7.168 1 96.81 31 THR B O 1
ATOM 1733 N N . ALA B 1 32 ? 6.746 1.821 9.258 1 96.44 32 ALA B N 1
ATOM 1734 C CA . ALA B 1 32 ? 7.227 0.509 9.68 1 96.44 32 ALA B CA 1
ATOM 1735 C C . ALA B 1 32 ? 6.406 -0.608 9.047 1 96.44 32 ALA B C 1
ATOM 1737 O O . ALA B 1 32 ? 6.961 -1.601 8.57 1 96.44 32 ALA B O 1
ATOM 1738 N N . TYR B 1 33 ? 5.105 -0.461 9.008 1 96.5 33 TYR B N 1
ATOM 1739 C CA . TYR B 1 33 ? 4.23 -1.459 8.398 1 96.5 33 TYR B CA 1
ATOM 1740 C C . TYR B 1 33 ? 4.449 -1.535 6.895 1 96.5 33 TYR B C 1
ATOM 1742 O O . TYR B 1 33 ? 4.402 -2.619 6.305 1 96.5 33 TYR B O 1
ATOM 1750 N N . GLU B 1 34 ? 4.652 -0.404 6.266 1 97 34 GLU B N 1
ATOM 1751 C CA . GLU B 1 34 ? 4.934 -0.401 4.832 1 97 34 GLU B CA 1
ATOM 1752 C C . GLU B 1 34 ? 6.23 -1.146 4.523 1 97 34 GLU B C 1
ATOM 1754 O O . GLU B 1 34 ? 6.324 -1.847 3.514 1 97 34 GLU B O 1
ATOM 1759 N N . ASP B 1 35 ? 7.215 -0.943 5.391 1 97.25 35 ASP B N 1
ATOM 1760 C CA . ASP B 1 35 ? 8.469 -1.671 5.223 1 97.25 35 ASP B CA 1
ATOM 1761 C C . ASP B 1 35 ? 8.242 -3.18 5.289 1 97.25 35 ASP B C 1
ATOM 1763 O O . ASP B 1 35 ? 8.766 -3.928 4.461 1 97.25 35 ASP B O 1
ATOM 1767 N N . GLU B 1 36 ? 7.492 -3.572 6.238 1 96.69 36 GLU B N 1
ATOM 1768 C CA . GLU B 1 36 ? 7.199 -4.992 6.395 1 96.69 36 GLU B CA 1
ATOM 1769 C C . GLU B 1 36 ? 6.398 -5.527 5.211 1 96.69 36 GLU B C 1
ATOM 1771 O O . GLU B 1 36 ? 6.664 -6.625 4.719 1 96.69 36 GLU B O 1
ATOM 1776 N N . LEU B 1 37 ? 5.445 -4.785 4.805 1 97.38 37 LEU B N 1
ATOM 1777 C CA . LEU B 1 37 ? 4.641 -5.172 3.652 1 97.38 37 LEU B CA 1
ATOM 1778 C C . LEU B 1 37 ? 5.508 -5.336 2.41 1 97.38 37 LEU B C 1
ATOM 1780 O O . LEU B 1 37 ? 5.324 -6.281 1.638 1 97.38 37 LEU B O 1
ATOM 1784 N N . SER B 1 38 ? 6.41 -4.418 2.219 1 97.81 38 SER B N 1
ATOM 1785 C CA . SER B 1 38 ? 7.332 -4.504 1.089 1 97.81 38 SER B CA 1
ATOM 1786 C C . SER B 1 38 ? 8.156 -5.785 1.144 1 97.81 38 SER B C 1
ATOM 1788 O O . SER B 1 38 ? 8.297 -6.484 0.138 1 97.81 38 SER B O 1
ATOM 1790 N N . GLU B 1 39 ? 8.633 -6.125 2.295 1 97.88 39 GLU B N 1
ATOM 1791 C CA . GLU B 1 39 ? 9.438 -7.332 2.459 1 97.88 39 GLU B CA 1
ATOM 1792 C C . GLU B 1 39 ? 8.617 -8.586 2.17 1 97.88 39 GLU B C 1
ATOM 1794 O O . GLU B 1 39 ? 9.109 -9.523 1.536 1 97.88 39 GLU B O 1
ATOM 1799 N N . LEU B 1 40 ? 7.434 -8.625 2.639 1 97.81 40 LEU B N 1
ATOM 1800 C CA . LEU B 1 40 ? 6.555 -9.766 2.412 1 97.81 40 LEU B CA 1
ATOM 1801 C C . LEU B 1 40 ? 6.242 -9.922 0.928 1 97.81 40 LEU B C 1
ATOM 1803 O O . LEU B 1 40 ? 6.211 -11.039 0.413 1 97.81 40 LEU B O 1
ATOM 1807 N N . ASN B 1 41 ? 6.023 -8.859 0.23 1 97.88 41 ASN B N 1
ATOM 1808 C CA . ASN B 1 41 ? 5.746 -8.922 -1.201 1 97.88 41 ASN B CA 1
ATOM 1809 C C . ASN B 1 41 ? 6.957 -9.422 -1.985 1 97.88 41 ASN B C 1
ATOM 1811 O O . ASN B 1 41 ? 6.805 -10.133 -2.977 1 97.88 41 ASN B O 1
ATOM 1815 N N . ILE B 1 42 ? 8.102 -8.984 -1.531 1 98.19 42 ILE B N 1
ATOM 1816 C CA . ILE B 1 42 ? 9.328 -9.461 -2.168 1 98.19 42 ILE B CA 1
ATOM 1817 C C . ILE B 1 42 ? 9.477 -10.961 -1.948 1 98.19 42 ILE B C 1
ATOM 1819 O O . ILE B 1 42 ? 9.852 -11.695 -2.865 1 98.19 42 ILE B O 1
ATOM 1823 N N . GLN B 1 43 ? 9.164 -11.453 -0.771 1 98.31 43 GLN B N 1
ATOM 1824 C CA . GLN B 1 43 ? 9.172 -12.883 -0.508 1 98.31 43 GLN B CA 1
ATOM 1825 C C . GLN B 1 43 ? 8.141 -13.609 -1.369 1 98.31 43 GLN B C 1
ATOM 1827 O O . GLN B 1 43 ? 8.406 -14.695 -1.889 1 98.31 43 GLN B O 1
ATOM 1832 N N . PHE B 1 44 ? 7.035 -13.023 -1.477 1 98.38 44 PHE B N 1
ATOM 1833 C CA . PHE B 1 44 ? 5.969 -13.57 -2.305 1 98.38 44 PHE B CA 1
ATOM 1834 C C . PHE B 1 44 ? 6.43 -13.734 -3.746 1 98.38 44 PHE B C 1
ATOM 1836 O O . PHE B 1 44 ? 6.238 -14.797 -4.348 1 98.38 44 PHE B O 1
ATOM 1843 N N . ALA B 1 45 ? 7.043 -12.742 -4.277 1 98.25 45 ALA B N 1
ATOM 1844 C CA . ALA B 1 45 ? 7.59 -12.789 -5.629 1 98.25 45 ALA B CA 1
ATOM 1845 C C . ALA B 1 45 ? 8.633 -13.898 -5.758 1 98.25 45 ALA B C 1
ATOM 1847 O O . ALA B 1 45 ? 8.664 -14.617 -6.762 1 98.25 45 ALA B O 1
ATOM 1848 N N . LYS B 1 46 ? 9.406 -14.047 -4.766 1 98.44 46 LYS B N 1
ATOM 1849 C CA . LYS B 1 46 ? 10.438 -15.078 -4.77 1 98.44 46 LYS B CA 1
ATOM 1850 C C . LYS B 1 46 ? 9.82 -16.469 -4.836 1 98.44 46 LYS B C 1
ATOM 1852 O O . LYS B 1 46 ? 10.344 -17.359 -5.52 1 98.44 46 LYS B O 1
ATOM 1857 N N . LYS B 1 47 ? 8.742 -16.672 -4.109 1 98.19 47 LYS B N 1
ATOM 1858 C CA . LYS B 1 47 ? 8.078 -17.984 -4.117 1 98.19 47 LYS B CA 1
ATOM 1859 C C . LYS B 1 47 ? 7.5 -18.297 -5.496 1 98.19 47 LYS B C 1
ATOM 1861 O O . LYS B 1 47 ? 7.496 -19.453 -5.926 1 98.19 47 LYS B O 1
ATOM 1866 N N . TRP B 1 48 ? 7.043 -17.297 -6.254 1 98.06 48 TRP B N 1
ATOM 1867 C CA . TRP B 1 48 ? 6.598 -17.5 -7.625 1 98.06 48 TRP B CA 1
ATOM 1868 C C . TRP B 1 48 ? 7.754 -17.938 -8.516 1 98.06 48 TRP B C 1
ATOM 1870 O O . TRP B 1 48 ? 7.59 -18.797 -9.391 1 98.06 48 TRP B O 1
ATOM 1880 N N . LEU B 1 49 ? 8.875 -17.359 -8.258 1 98.38 49 LEU B N 1
ATOM 1881 C CA . LEU B 1 49 ? 10.047 -17.734 -9.047 1 98.38 49 LEU B CA 1
ATOM 1882 C C . LEU B 1 49 ? 10.461 -19.156 -8.75 1 98.38 49 LEU B C 1
ATOM 1884 O O . LEU B 1 49 ? 10.984 -19.859 -9.625 1 98.38 49 LEU B O 1
ATOM 1888 N N . GLU B 1 50 ? 10.242 -19.641 -7.531 1 98.19 50 GLU B N 1
ATOM 1889 C CA . GLU B 1 50 ? 10.484 -21.047 -7.223 1 98.19 50 GLU B CA 1
ATOM 1890 C C . GLU B 1 50 ? 9.539 -21.969 -8 1 98.19 50 GLU B C 1
ATOM 1892 O O . GLU B 1 50 ? 9.938 -23.031 -8.469 1 98.19 50 GLU B O 1
ATOM 1897 N N . ILE B 1 51 ? 8.312 -21.531 -8.133 1 97 51 ILE B N 1
ATOM 1898 C CA . ILE B 1 51 ? 7.344 -22.281 -8.93 1 97 51 ILE B CA 1
ATOM 1899 C C . ILE B 1 51 ? 7.758 -22.266 -10.398 1 97 51 ILE B C 1
ATOM 1901 O O . ILE B 1 51 ? 7.633 -23.266 -11.102 1 97 51 ILE B O 1
ATOM 1905 N N . GLN B 1 52 ? 8.211 -21.172 -10.867 1 97.25 52 GLN B N 1
ATOM 1906 C CA . GLN B 1 52 ? 8.688 -21.016 -12.234 1 97.25 52 GLN B CA 1
ATOM 1907 C C . GLN B 1 52 ? 9.711 -22.094 -12.594 1 97.25 52 GLN B C 1
ATOM 1909 O O . GLN B 1 52 ? 9.68 -22.641 -13.703 1 97.25 52 GLN B O 1
ATOM 1914 N N . LYS B 1 53 ? 10.586 -22.406 -11.688 1 96.31 53 LYS B N 1
ATOM 1915 C CA . LYS B 1 53 ? 11.656 -23.375 -11.906 1 96.31 53 LYS B CA 1
ATOM 1916 C C . LYS B 1 53 ? 11.086 -24.766 -12.164 1 96.31 53 LYS B C 1
ATOM 1918 O O . LYS B 1 53 ? 11.75 -25.625 -12.766 1 96.31 53 LYS B O 1
ATOM 1923 N N . CYS B 1 54 ? 9.922 -24.969 -11.695 1 93.75 54 CYS B N 1
ATOM 1924 C CA . CYS B 1 54 ? 9.297 -26.281 -11.852 1 93.75 54 CYS B CA 1
ATOM 1925 C C . CYS B 1 54 ? 8.594 -26.391 -13.195 1 93.75 54 CYS B C 1
ATOM 1927 O O . CYS B 1 54 ? 8.203 -27.484 -13.602 1 93.75 54 CYS B O 1
ATOM 1929 N N . GLU B 1 55 ? 8.43 -25.312 -13.883 1 92.75 55 GLU B N 1
ATOM 1930 C CA . GLU B 1 55 ? 7.699 -25.297 -15.148 1 92.75 55 GLU B CA 1
ATOM 1931 C C . GLU B 1 55 ? 8.617 -25.641 -16.312 1 92.75 55 GLU B C 1
ATOM 1933 O O . GLU B 1 55 ? 9.781 -25.219 -16.328 1 92.75 55 GLU B O 1
ATOM 1938 N N . GLU B 1 56 ? 8.062 -26.375 -17.297 1 87.94 56 GLU B N 1
ATOM 1939 C CA . GLU B 1 56 ? 8.867 -26.781 -18.438 1 87.94 56 GLU B CA 1
ATOM 1940 C C . GLU B 1 56 ? 8.602 -25.875 -19.656 1 87.94 56 GLU B C 1
ATOM 1942 O O . GLU B 1 56 ? 9.453 -25.75 -20.531 1 87.94 56 GLU B O 1
ATOM 1947 N N . ASN B 1 57 ? 7.465 -25.375 -19.688 1 89.75 57 ASN B N 1
ATOM 1948 C CA . ASN B 1 57 ? 7.059 -24.516 -20.797 1 89.75 57 ASN B CA 1
ATOM 1949 C C . ASN B 1 57 ? 7.656 -23.125 -20.672 1 89.75 57 ASN B C 1
ATOM 1951 O O . ASN B 1 57 ? 7.414 -22.422 -19.688 1 89.75 57 ASN B O 1
ATOM 1955 N N . ASN B 1 58 ? 8.352 -22.688 -21.656 1 91.62 58 ASN B N 1
ATOM 1956 C CA . ASN B 1 58 ? 9.086 -21.438 -21.625 1 91.62 58 ASN B CA 1
ATOM 1957 C C . ASN B 1 58 ? 8.141 -20.234 -21.562 1 91.62 58 ASN B C 1
ATOM 1959 O O . ASN B 1 58 ? 8.477 -19.203 -20.969 1 91.62 58 ASN B O 1
ATOM 1963 N N . LYS B 1 59 ? 7.02 -20.297 -22.188 1 90.19 59 LYS B N 1
ATOM 1964 C CA . LYS B 1 59 ? 6.059 -19.203 -22.141 1 90.19 59 LYS B CA 1
ATOM 1965 C C . LYS B 1 59 ? 5.508 -19 -20.734 1 90.19 59 LYS B C 1
ATOM 1967 O O . LYS B 1 59 ? 5.348 -17.859 -20.281 1 90.19 59 LYS B O 1
ATOM 1972 N N . ILE B 1 60 ? 5.32 -20.109 -20.047 1 91.69 60 ILE B N 1
ATOM 1973 C CA . ILE B 1 60 ? 4.828 -20.062 -18.672 1 91.69 60 ILE B CA 1
ATOM 1974 C C . ILE B 1 60 ? 5.906 -19.5 -17.75 1 91.69 60 ILE B C 1
ATOM 1976 O O . ILE B 1 60 ? 5.621 -18.625 -16.922 1 91.69 60 ILE B O 1
ATOM 1980 N N . GLN B 1 61 ? 7.07 -19.969 -17.969 1 95.31 61 GLN B N 1
ATOM 1981 C CA . GLN B 1 61 ? 8.188 -19.438 -17.203 1 95.31 61 GLN B CA 1
ATOM 1982 C C . GLN B 1 61 ? 8.305 -17.922 -17.359 1 95.31 61 GLN B C 1
ATOM 1984 O O . GLN B 1 61 ? 8.477 -17.203 -16.359 1 95.31 61 GLN B O 1
ATOM 1989 N N . SER B 1 62 ? 8.172 -17.484 -18.562 1 95.06 62 SER B N 1
ATOM 1990 C CA . SER B 1 62 ? 8.297 -16.062 -18.844 1 95.06 62 SER B CA 1
ATOM 1991 C C . SER B 1 62 ? 7.18 -15.258 -18.188 1 95.06 62 SER B C 1
ATOM 1993 O O . SER B 1 62 ? 7.414 -14.18 -17.641 1 95.06 62 SER B O 1
ATOM 1995 N N . GLY B 1 63 ? 5.934 -15.781 -18.25 1 94.62 63 GLY B N 1
ATOM 1996 C CA . GLY B 1 63 ? 4.812 -15.109 -17.609 1 94.62 63 GLY B CA 1
ATOM 1997 C C . GLY B 1 63 ? 4.984 -14.953 -16.109 1 94.62 63 GLY B C 1
ATOM 1998 O O . GLY B 1 63 ? 4.75 -13.875 -15.555 1 94.62 63 GLY B O 1
ATOM 1999 N N . ILE B 1 64 ? 5.496 -15.969 -15.469 1 97 64 ILE B N 1
ATOM 2000 C CA . ILE B 1 64 ? 5.719 -15.938 -14.023 1 97 64 ILE B CA 1
ATOM 2001 C C . ILE B 1 64 ? 6.832 -14.953 -13.695 1 97 64 ILE B C 1
ATOM 2003 O O . ILE B 1 64 ? 6.727 -14.188 -12.734 1 97 64 ILE B O 1
ATOM 2007 N N . ARG B 1 65 ? 7.832 -14.984 -14.516 1 97.5 65 ARG B N 1
ATOM 2008 C CA . ARG B 1 65 ? 8.953 -14.086 -14.297 1 97.5 65 ARG B CA 1
ATOM 2009 C C . ARG B 1 65 ? 8.508 -12.625 -14.391 1 97.5 65 ARG B C 1
ATOM 2011 O O . ARG B 1 65 ? 8.875 -11.805 -13.547 1 97.5 65 ARG B O 1
ATOM 2018 N N . GLN B 1 66 ? 7.738 -12.336 -15.375 1 97.44 66 GLN B N 1
ATOM 2019 C CA . GLN B 1 66 ? 7.273 -10.961 -15.555 1 97.44 66 GLN B CA 1
ATOM 2020 C C . GLN B 1 66 ? 6.355 -10.539 -14.414 1 97.44 66 GLN B C 1
ATOM 2022 O O . GLN B 1 66 ? 6.406 -9.391 -13.961 1 97.44 66 GLN B O 1
ATOM 2027 N N . PHE B 1 67 ? 5.574 -11.43 -13.984 1 98.31 67 PHE B N 1
ATOM 2028 C CA . PHE B 1 67 ? 4.711 -11.172 -12.836 1 98.31 67 PHE B CA 1
ATOM 2029 C C . PHE B 1 67 ? 5.543 -10.859 -11.594 1 98.31 67 PHE B C 1
ATOM 2031 O O . PHE B 1 67 ? 5.309 -9.852 -10.922 1 98.31 67 PHE B O 1
ATOM 2038 N N . ALA B 1 68 ? 6.5 -11.695 -11.305 1 98.5 68 ALA B N 1
ATOM 2039 C CA . ALA B 1 68 ? 7.363 -11.5 -10.141 1 98.5 68 ALA B CA 1
ATOM 2040 C C . ALA B 1 68 ? 8.141 -10.195 -10.25 1 98.5 68 ALA B C 1
ATOM 2042 O O . ALA B 1 68 ? 8.312 -9.484 -9.258 1 98.5 68 ALA B O 1
ATOM 2043 N N . GLU B 1 69 ? 8.57 -9.883 -11.438 1 98.31 69 GLU B N 1
ATOM 2044 C CA . GLU B 1 69 ? 9.312 -8.648 -11.664 1 98.31 69 GLU B CA 1
ATOM 2045 C C . GLU B 1 69 ? 8.438 -7.418 -11.43 1 98.31 69 GLU B C 1
ATOM 2047 O O . GLU B 1 69 ? 8.898 -6.422 -10.867 1 98.31 69 GLU B O 1
ATOM 2052 N N . ALA B 1 70 ? 7.215 -7.477 -11.883 1 98.44 70 ALA B N 1
ATOM 2053 C CA . ALA B 1 70 ? 6.301 -6.359 -11.656 1 98.44 70 ALA B CA 1
ATOM 2054 C C . ALA B 1 70 ? 6.078 -6.125 -10.164 1 98.44 70 ALA B C 1
ATOM 2056 O O . ALA B 1 70 ? 6.066 -4.98 -9.703 1 98.44 70 ALA B O 1
ATOM 2057 N N . LEU B 1 71 ? 5.938 -7.16 -9.367 1 98.44 71 LEU B N 1
ATOM 2058 C CA . LEU B 1 71 ? 5.809 -7.051 -7.918 1 98.44 71 LEU B CA 1
ATOM 2059 C C . LEU B 1 71 ? 7.043 -6.398 -7.309 1 98.44 71 LEU B C 1
ATOM 2061 O O . LEU B 1 71 ? 6.93 -5.465 -6.512 1 98.44 71 LEU B O 1
ATOM 2065 N N . ASN B 1 72 ? 8.156 -6.863 -7.77 1 98.56 72 ASN B N 1
ATOM 2066 C CA . ASN B 1 72 ? 9.406 -6.344 -7.23 1 98.56 72 ASN B CA 1
ATOM 2067 C C . ASN B 1 72 ? 9.594 -4.867 -7.57 1 98.56 72 ASN B C 1
ATOM 2069 O O . ASN B 1 72 ? 10.039 -4.082 -6.727 1 98.56 72 ASN B O 1
ATOM 2073 N N . GLU B 1 73 ? 9.273 -4.547 -8.781 1 98.38 73 GLU B N 1
ATOM 2074 C CA . GLU B 1 73 ? 9.43 -3.152 -9.188 1 98.38 73 GLU B CA 1
ATOM 2075 C C . GLU B 1 73 ? 8.484 -2.242 -8.406 1 98.38 73 GLU B C 1
ATOM 2077 O O . GLU B 1 73 ? 8.867 -1.149 -7.992 1 98.38 73 GLU B O 1
ATOM 2082 N N . SER B 1 74 ? 7.285 -2.674 -8.234 1 98.56 74 SER B N 1
ATOM 2083 C CA . SER B 1 74 ? 6.336 -1.908 -7.434 1 98.56 74 SER B CA 1
ATOM 2084 C C . SER B 1 74 ? 6.836 -1.726 -6.004 1 98.56 74 SER B C 1
ATOM 2086 O O . SER B 1 74 ? 6.734 -0.635 -5.441 1 98.56 74 SER B O 1
ATOM 2088 N N . GLU B 1 75 ? 7.449 -2.746 -5.414 1 98.56 75 GLU B N 1
ATOM 2089 C CA . GLU B 1 75 ? 7.941 -2.656 -4.043 1 98.56 75 GLU B CA 1
ATOM 2090 C C . GLU B 1 75 ? 9.172 -1.756 -3.951 1 98.56 75 GLU B C 1
ATOM 2092 O O . GLU B 1 75 ? 9.367 -1.068 -2.947 1 98.56 75 GLU B O 1
ATOM 2097 N N . ASN B 1 76 ? 9.961 -1.757 -4.969 1 97.88 76 ASN B N 1
ATOM 2098 C CA . ASN B 1 76 ? 11.078 -0.821 -5.004 1 97.88 76 ASN B CA 1
ATOM 2099 C C . ASN B 1 76 ? 10.594 0.627 -4.969 1 97.88 76 ASN B C 1
ATOM 2101 O O . ASN B 1 76 ? 11.188 1.464 -4.285 1 97.88 76 ASN B O 1
ATOM 2105 N N . ARG B 1 77 ? 9.539 0.881 -5.648 1 97.88 77 ARG B N 1
ATOM 2106 C CA . ARG B 1 77 ? 8.961 2.223 -5.633 1 97.88 77 ARG B CA 1
ATOM 2107 C C . ARG B 1 77 ? 8.375 2.553 -4.266 1 97.88 77 ARG B C 1
ATOM 2109 O O . ARG B 1 77 ? 8.453 3.695 -3.811 1 97.88 77 ARG B O 1
ATOM 2116 N N . ARG B 1 78 ? 7.766 1.584 -3.676 1 97.81 78 ARG B N 1
ATOM 2117 C CA . ARG B 1 78 ? 7.262 1.781 -2.32 1 97.81 78 ARG B CA 1
ATOM 2118 C C . ARG B 1 78 ? 8.391 2.156 -1.366 1 97.81 78 ARG B C 1
ATOM 2120 O O . ARG B 1 78 ? 8.258 3.09 -0.572 1 97.81 78 ARG B O 1
ATOM 2127 N N . LYS B 1 79 ? 9.523 1.51 -1.511 1 97.88 79 LYS B N 1
ATOM 2128 C CA . LYS B 1 79 ? 10.672 1.789 -0.65 1 97.88 79 LYS B CA 1
ATOM 2129 C C . LYS B 1 79 ? 11.195 3.203 -0.876 1 97.88 79 LYS B C 1
ATOM 2131 O O . LYS B 1 79 ? 11.57 3.891 0.075 1 97.88 79 LYS B O 1
ATOM 2136 N N . GLU B 1 80 ? 11.195 3.623 -2.113 1 97.75 80 GLU B N 1
ATOM 2137 C CA . GLU B 1 80 ? 11.57 5 -2.418 1 97.75 80 GLU B CA 1
ATOM 2138 C C . GLU B 1 80 ? 10.602 5.992 -1.771 1 97.75 80 GLU B C 1
ATOM 2140 O O . GLU B 1 80 ? 11.023 7.02 -1.237 1 97.75 80 GLU B O 1
ATOM 2145 N N . SER B 1 81 ? 9.352 5.652 -1.854 1 97.38 81 SER B N 1
ATOM 2146 C CA . SER B 1 81 ? 8.328 6.5 -1.244 1 97.38 81 SER B CA 1
ATOM 2147 C C . SER B 1 81 ? 8.516 6.59 0.267 1 97.38 81 SER B C 1
ATOM 2149 O O . SER B 1 81 ? 8.375 7.668 0.852 1 97.38 81 SER B O 1
ATOM 2151 N N . ILE B 1 82 ? 8.867 5.523 0.913 1 97.44 82 ILE B N 1
ATOM 2152 C CA . ILE B 1 82 ? 9.07 5.48 2.357 1 97.44 82 ILE B CA 1
ATOM 2153 C C . ILE B 1 82 ? 10.227 6.398 2.738 1 97.44 82 ILE B C 1
ATOM 2155 O O . ILE B 1 82 ? 10.141 7.145 3.717 1 9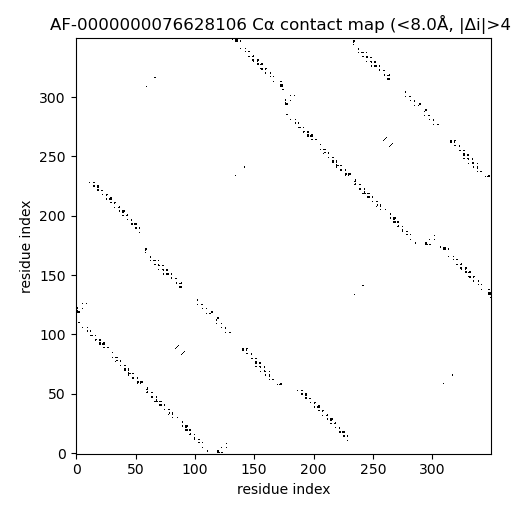7.44 82 ILE B O 1
ATOM 2159 N N . VAL B 1 83 ? 11.297 6.367 1.963 1 97.62 83 VAL B N 1
ATOM 2160 C CA . VAL B 1 83 ? 12.445 7.23 2.221 1 97.62 83 VAL B CA 1
ATOM 2161 C C . VAL B 1 83 ? 12.023 8.695 2.129 1 97.62 83 VAL B C 1
ATOM 2163 O O . VAL B 1 83 ? 12.367 9.5 2.996 1 97.62 83 VAL B O 1
ATOM 2166 N N . HIS B 1 84 ? 11.242 9.031 1.104 1 97.44 84 HIS B N 1
ATOM 2167 C CA . HIS B 1 84 ? 10.742 10.391 0.905 1 97.44 84 HIS B CA 1
ATOM 2168 C C . HIS B 1 84 ? 9.852 10.82 2.062 1 97.44 84 HIS B C 1
ATOM 2170 O O . HIS B 1 84 ? 10 11.93 2.584 1 97.44 84 HIS B O 1
ATOM 2176 N N . ILE B 1 85 ? 8.984 9.992 2.445 1 96.62 85 ILE B N 1
ATOM 2177 C CA . ILE B 1 85 ? 8 10.273 3.484 1 96.62 85 ILE B CA 1
ATOM 2178 C C . ILE B 1 85 ? 8.711 10.484 4.82 1 96.62 85 ILE B C 1
ATOM 2180 O O . ILE B 1 85 ? 8.359 11.383 5.582 1 96.62 85 ILE B O 1
ATOM 2184 N N . LYS B 1 86 ? 9.695 9.672 5.082 1 96.69 86 LYS B N 1
ATOM 2185 C CA . LYS B 1 86 ? 10.445 9.828 6.324 1 96.69 86 LYS B CA 1
ATOM 2186 C C . LYS B 1 86 ? 11.156 11.172 6.375 1 96.69 86 LYS B C 1
ATOM 2188 O O . LYS B 1 86 ? 11.102 11.875 7.391 1 96.69 86 LYS B O 1
ATOM 2193 N N . LYS B 1 87 ? 11.68 11.586 5.266 1 97.88 87 LYS B N 1
ATOM 2194 C CA . LYS B 1 87 ? 12.477 12.805 5.207 1 97.88 87 LYS B CA 1
ATOM 2195 C C . LYS B 1 87 ? 11.586 14.047 5.199 1 97.88 87 LYS B C 1
ATOM 2197 O O . LYS B 1 87 ? 11.891 15.039 5.859 1 97.88 87 LYS B O 1
ATOM 2202 N N . HIS B 1 88 ? 10.453 14.023 4.527 1 97.44 88 HIS B N 1
ATOM 2203 C CA . HIS B 1 88 ? 9.727 15.25 4.234 1 97.44 88 HIS B CA 1
ATOM 2204 C C . HIS B 1 88 ? 8.422 15.328 5.023 1 97.44 88 HIS B C 1
ATOM 2206 O O . HIS B 1 88 ? 7.754 16.359 5.035 1 97.44 88 HIS B O 1
ATOM 2212 N N . ILE B 1 89 ? 8.109 14.273 5.695 1 97.44 89 ILE B N 1
ATOM 2213 C CA . ILE B 1 89 ? 6.875 14.273 6.477 1 97.44 89 ILE B CA 1
ATOM 2214 C C . ILE B 1 89 ? 7.184 13.906 7.926 1 97.44 89 ILE B C 1
ATOM 2216 O O . ILE B 1 89 ? 6.926 14.695 8.844 1 97.44 89 ILE B O 1
ATOM 2220 N N . GLN B 1 90 ? 7.812 12.766 8.086 1 96.88 90 GLN B N 1
ATOM 2221 C CA . GLN B 1 90 ? 8.047 12.273 9.438 1 96.88 90 GLN B CA 1
ATOM 2222 C C . GLN B 1 90 ? 8.969 13.219 10.211 1 96.88 90 GLN B C 1
ATOM 2224 O O . GLN B 1 90 ? 8.688 13.555 11.367 1 96.88 90 GLN B O 1
ATOM 2229 N N . GLU B 1 91 ? 10.047 13.648 9.641 1 97 91 GLU B N 1
ATOM 2230 C CA . GLU B 1 91 ? 11 14.508 10.32 1 97 91 GLU B CA 1
ATOM 2231 C C . GLU B 1 91 ? 10.375 15.867 10.656 1 97 91 GLU B C 1
ATOM 2233 O O . GLU B 1 91 ? 10.445 16.312 11.797 1 97 91 GLU B O 1
ATOM 2238 N N . PRO B 1 92 ? 9.703 16.516 9.695 1 96.69 92 PRO B N 1
ATOM 2239 C CA . PRO B 1 92 ? 9.039 17.781 10.031 1 96.69 92 PRO B CA 1
ATOM 2240 C C . PRO B 1 92 ? 7.977 17.609 11.117 1 96.69 92 PRO B C 1
ATOM 2242 O O . PRO B 1 92 ? 7.84 18.469 11.992 1 96.69 92 PRO B O 1
ATOM 2245 N N . LEU B 1 93 ? 7.242 16.516 11.094 1 96.88 93 LEU B N 1
ATOM 2246 C CA . LEU B 1 93 ? 6.234 16.266 12.117 1 96.88 93 LEU B CA 1
ATOM 2247 C C . LEU B 1 93 ? 6.879 16.141 13.492 1 96.88 93 LEU B C 1
ATOM 2249 O O . LEU B 1 93 ? 6.332 16.641 14.484 1 96.88 93 LEU B O 1
ATOM 2253 N N . LYS B 1 94 ? 7.988 15.594 13.539 1 96.31 94 LYS B N 1
ATOM 2254 C CA . LYS B 1 94 ? 8.727 15.406 14.789 1 96.31 94 LYS B CA 1
ATOM 2255 C C . LYS B 1 94 ? 9.125 16.75 15.391 1 96.31 94 LYS B C 1
ATOM 2257 O O . LYS B 1 94 ? 9.156 16.906 16.609 1 96.31 94 LYS B O 1
ATOM 2262 N N . MET B 1 95 ? 9.375 17.719 14.562 1 96.31 95 MET B N 1
ATOM 2263 C CA . MET B 1 95 ? 9.945 18.984 15 1 96.31 95 MET B CA 1
ATOM 2264 C C . MET B 1 95 ? 8.844 20 15.312 1 96.31 95 MET B C 1
ATOM 2266 O O . MET B 1 95 ? 9.102 21.016 15.945 1 96.31 95 MET B O 1
ATOM 2270 N N . TYR B 1 96 ? 7.645 19.703 15.008 1 95.88 96 TYR B N 1
ATOM 2271 C CA . TYR B 1 96 ? 6.617 20.734 15.031 1 95.88 96 TYR B CA 1
ATOM 2272 C C . TYR B 1 96 ? 6.293 21.141 16.469 1 95.88 96 TYR B C 1
ATOM 2274 O O . TYR B 1 96 ? 6.094 22.328 16.75 1 95.88 96 TYR B O 1
ATOM 2282 N N . PRO B 1 97 ? 6.332 20.203 17.438 1 95.5 97 PRO B N 1
ATOM 2283 C CA . PRO B 1 97 ? 6.09 20.609 18.828 1 95.5 97 PRO B CA 1
ATOM 2284 C C . PRO B 1 97 ? 7.098 21.641 19.328 1 95.5 97 PRO B C 1
ATOM 2286 O O . PRO B 1 97 ? 6.742 22.531 20.094 1 95.5 97 PRO B O 1
ATOM 2289 N N . LEU B 1 98 ? 8.289 21.562 18.844 1 96.56 98 LEU B N 1
ATOM 2290 C CA . LEU B 1 98 ? 9.305 22.547 19.219 1 96.56 98 LEU B CA 1
ATOM 2291 C C . LEU B 1 98 ? 8.977 23.922 18.641 1 96.56 98 LEU B C 1
ATOM 2293 O O . LEU B 1 98 ? 9.172 24.938 19.312 1 96.56 98 LEU B O 1
ATOM 2297 N N . LYS B 1 99 ? 8.453 23.984 17.406 1 95.62 99 LYS B N 1
ATOM 2298 C CA . LYS B 1 99 ? 8.031 25.234 16.781 1 95.62 99 LYS B CA 1
ATOM 2299 C C . LYS B 1 99 ? 6.895 25.875 17.562 1 95.62 99 LYS B C 1
ATOM 2301 O O . LYS B 1 99 ? 6.895 27.094 17.797 1 95.62 99 LYS B O 1
ATOM 2306 N N . VAL B 1 100 ? 6.016 25.062 17.984 1 96.25 100 VAL B N 1
ATOM 2307 C CA . VAL B 1 100 ? 4.863 25.547 18.75 1 96.25 100 VAL B CA 1
ATOM 2308 C C . VAL B 1 100 ? 5.324 26.062 20.109 1 96.25 100 VAL B C 1
ATOM 2310 O O . VAL B 1 100 ? 4.871 27.125 20.562 1 96.25 100 VAL B O 1
ATOM 2313 N N . LYS B 1 101 ? 6.195 25.344 20.734 1 95.56 101 LYS B N 1
ATOM 2314 C CA . LYS B 1 101 ? 6.734 25.766 22.016 1 95.56 101 LYS B CA 1
ATOM 2315 C C . LYS B 1 101 ? 7.422 27.125 21.922 1 95.56 101 LYS B C 1
ATOM 2317 O O . LYS B 1 101 ? 7.238 27.984 22.781 1 95.56 101 LYS B O 1
ATOM 2322 N N . LYS B 1 102 ? 8.18 27.375 20.906 1 95.81 102 LYS B N 1
ATOM 2323 C CA . LYS B 1 102 ? 8.852 28.656 20.688 1 95.81 102 LYS B CA 1
ATOM 2324 C C . LYS B 1 102 ? 7.84 29.781 20.5 1 95.81 102 LYS B C 1
ATOM 2326 O O . LYS B 1 102 ? 8.023 30.875 21.031 1 95.81 102 LYS B O 1
ATOM 2331 N N . GLN B 1 103 ? 6.789 29.5 19.734 1 95.19 103 GLN B N 1
ATOM 2332 C CA . GLN B 1 103 ? 5.738 30.5 19.531 1 95.19 103 GLN B CA 1
ATOM 2333 C C . GLN B 1 103 ? 5.023 30.828 20.828 1 95.19 103 GLN B C 1
ATOM 2335 O O . GLN B 1 103 ? 4.77 32 21.125 1 95.19 103 GLN B O 1
ATOM 2340 N N . LYS B 1 104 ? 4.719 29.828 21.625 1 93.88 104 LYS B N 1
A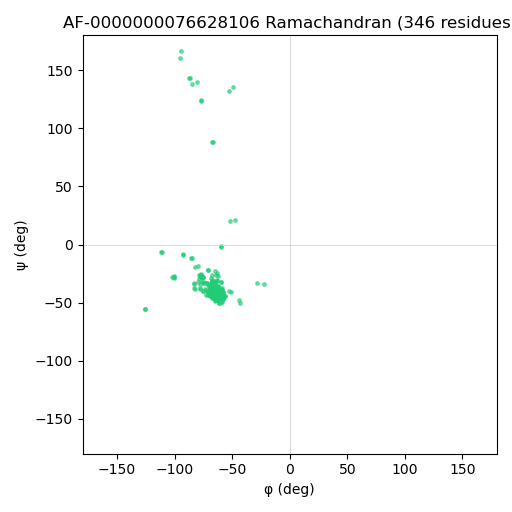TOM 2341 C CA . LYS B 1 104 ? 4.059 30.062 22.906 1 93.88 104 LYS B CA 1
ATOM 2342 C C . LYS B 1 104 ? 4.934 30.891 23.828 1 93.88 104 LYS B C 1
ATOM 2344 O O . LYS B 1 104 ? 4.438 31.781 24.531 1 93.88 104 LYS B O 1
ATOM 2349 N N . ARG B 1 105 ? 6.195 30.734 23.844 1 92.56 105 ARG B N 1
ATOM 2350 C CA . ARG B 1 105 ? 7.133 31.516 24.641 1 92.56 105 ARG B CA 1
ATOM 2351 C C . ARG B 1 105 ? 7.18 32.969 24.188 1 92.56 105 ARG B C 1
ATOM 2353 O O . ARG B 1 105 ? 7.234 33.875 25 1 92.56 105 ARG B O 1
ATOM 2360 N N . SER B 1 106 ? 7.18 33.125 22.875 1 90.69 106 SER B N 1
ATOM 2361 C CA . SER B 1 106 ? 7.219 34.469 22.328 1 90.69 106 SER B CA 1
ATOM 2362 C C . SER B 1 106 ? 5.98 35.25 22.719 1 90.69 106 SER B C 1
ATOM 2364 O O . SER B 1 106 ? 6.055 36.469 22.891 1 90.69 106 SER B O 1
ATOM 2366 N N . LEU B 1 107 ? 4.855 34.531 22.875 1 89.25 107 LEU B N 1
ATOM 2367 C CA . LEU B 1 107 ? 3.613 35.188 23.266 1 89.25 107 LEU B CA 1
ATOM 2368 C C . LEU B 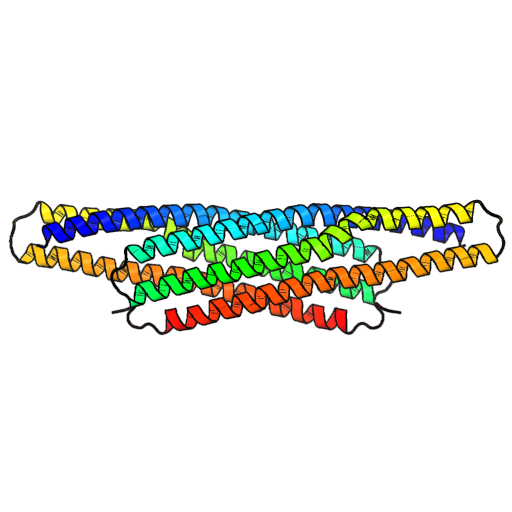1 107 ? 3.6 35.469 24.766 1 89.25 107 LEU B C 1
ATOM 2370 O O . LEU B 1 107 ? 2.955 36.438 25.203 1 89.25 107 LEU B O 1
ATOM 2374 N N . SER B 1 108 ? 4.305 34.719 25.578 1 85.81 108 SER B N 1
ATOM 2375 C CA . SER B 1 108 ? 4.359 34.906 27.016 1 85.81 108 SER B CA 1
ATOM 2376 C C . SER B 1 108 ? 5.309 36.031 27.406 1 85.81 108 SER B C 1
ATOM 2378 O O . SER B 1 108 ? 5.078 36.75 28.391 1 85.81 108 SER B O 1
ATOM 2380 N N . ARG B 1 109 ? 6.391 36.344 26.75 1 78.56 109 ARG B N 1
ATOM 2381 C CA . ARG B 1 109 ? 7.34 37.438 27.031 1 78.56 109 ARG B CA 1
ATOM 2382 C C . ARG B 1 109 ? 6.699 38.781 26.812 1 78.56 109 ARG B C 1
ATOM 2384 O O . ARG B 1 109 ? 6.953 39.719 27.578 1 78.56 109 ARG B O 1
ATOM 2391 N N . ASN B 1 110 ? 5.812 38.969 25.906 1 64.94 110 ASN B N 1
ATOM 2392 C CA . ASN B 1 110 ? 5.172 40.25 25.625 1 64.94 110 ASN B CA 1
ATOM 2393 C C . ASN B 1 110 ? 4.098 40.562 26.656 1 64.94 110 ASN B C 1
ATOM 2395 O O . ASN B 1 110 ? 3.807 41.719 26.906 1 64.94 110 ASN B O 1
ATOM 2399 N N . ALA B 1 111 ? 3.518 39.531 27.234 1 59.47 111 ALA B N 1
ATOM 2400 C CA . ALA B 1 111 ? 2.508 39.781 28.266 1 59.47 111 ALA B CA 1
ATOM 2401 C C . ALA B 1 111 ? 3.129 40.375 29.516 1 59.47 111 ALA B C 1
ATOM 2403 O O . ALA B 1 111 ? 2.471 41.125 30.25 1 59.47 111 ALA B O 1
ATOM 2404 N N . ARG B 1 112 ? 4.395 40.094 29.828 1 58.31 112 ARG B N 1
ATOM 2405 C CA . ARG B 1 112 ? 5.031 40.594 31.047 1 58.31 112 ARG B CA 1
ATOM 2406 C C . ARG B 1 112 ? 5.477 42.031 30.891 1 58.31 112 ARG B C 1
ATOM 2408 O O . ARG B 1 112 ? 5.695 42.75 31.891 1 58.31 112 ARG B O 1
ATOM 2415 N N . GLY B 1 113 ? 5.57 42.438 29.688 1 52.66 113 GLY B N 1
ATOM 2416 C CA . GLY B 1 113 ? 6.02 43.812 29.531 1 52.66 113 GLY B CA 1
ATOM 2417 C C . GLY B 1 113 ? 4.879 44.812 29.406 1 52.66 113 GLY B C 1
ATOM 2418 O O . GLY B 1 113 ? 3.723 44.406 29.234 1 52.66 113 GLY B O 1
ATOM 2419 N N . LYS B 1 114 ? 5.027 46.094 29.516 1 55.47 114 LYS B N 1
ATOM 2420 C CA . LYS B 1 114 ? 4.191 47.281 29.672 1 55.47 114 LYS B CA 1
ATOM 2421 C C . LYS B 1 114 ? 3.105 47.344 28.609 1 55.47 114 LYS B C 1
ATOM 2423 O O . LYS B 1 114 ? 3.336 46.938 27.469 1 55.47 114 LYS B O 1
ATOM 2428 N N . GLU B 1 115 ? 1.832 47.594 28.859 1 54.5 115 GLU B N 1
ATOM 2429 C CA . GLU B 1 115 ? 0.505 47.812 28.297 1 54.5 115 GLU B CA 1
ATOM 2430 C C . GLU B 1 115 ? 0.549 48.812 27.141 1 54.5 115 GLU B C 1
ATOM 2432 O O . GLU B 1 115 ? -0.425 49.5 26.875 1 54.5 115 GLU B O 1
ATOM 2437 N N . LYS B 1 116 ? 1.619 49.125 26.422 1 62.59 116 LYS B N 1
ATOM 2438 C CA . LYS B 1 116 ? 1.471 50.188 25.422 1 62.59 116 LYS B CA 1
ATOM 2439 C C . LYS B 1 116 ? 0.924 49.656 24.109 1 62.59 116 LYS B C 1
ATOM 2441 O O . LYS B 1 116 ? 1.097 48.469 23.797 1 62.59 116 LYS B O 1
ATOM 2446 N N . ASP B 1 117 ? 0.099 50.125 23.391 1 61.31 117 ASP B N 1
ATOM 2447 C CA . ASP B 1 117 ? -0.442 49.938 22.047 1 61.31 117 ASP B CA 1
ATOM 2448 C C . ASP B 1 117 ? 0.556 49.219 21.156 1 61.31 117 ASP B C 1
ATOM 2450 O O . ASP B 1 117 ? 0.175 48.312 20.391 1 61.31 117 ASP B O 1
ATOM 2454 N N . ASP B 1 118 ? 1.91 49.406 21.281 1 68.69 118 ASP B N 1
ATOM 2455 C CA . ASP B 1 118 ? 2.984 48.812 20.5 1 68.69 118 ASP B CA 1
ATOM 2456 C C . ASP B 1 118 ? 3.141 47.344 20.812 1 68.69 118 ASP B C 1
ATOM 2458 O O . ASP B 1 118 ? 3.455 46.531 19.938 1 68.69 118 ASP B O 1
ATOM 2462 N N . GLU B 1 119 ? 2.652 47 21.969 1 70.69 119 GLU B N 1
ATOM 2463 C CA . GLU B 1 119 ? 2.777 45.625 22.406 1 70.69 119 GLU B CA 1
ATOM 2464 C C . GLU B 1 119 ? 1.68 44.75 21.812 1 70.69 119 GLU B C 1
ATOM 2466 O O . GLU B 1 119 ? 1.93 43.594 21.422 1 70.69 119 GLU B O 1
ATOM 2471 N N . ASN B 1 120 ? 0.473 45.344 21.719 1 74.44 120 ASN B N 1
ATOM 2472 C CA . ASN B 1 120 ? -0.645 44.625 21.125 1 74.44 120 ASN B CA 1
ATOM 2473 C C . ASN B 1 120 ? -0.406 44.344 19.641 1 74.44 120 ASN B C 1
ATOM 2475 O O . ASN B 1 120 ? -0.743 43.25 19.141 1 74.44 120 ASN B O 1
ATOM 2479 N N . GLU B 1 121 ? 0.181 45.312 19.062 1 80 121 GLU B N 1
ATOM 2480 C CA . GLU B 1 121 ? 0.485 45.156 17.641 1 80 121 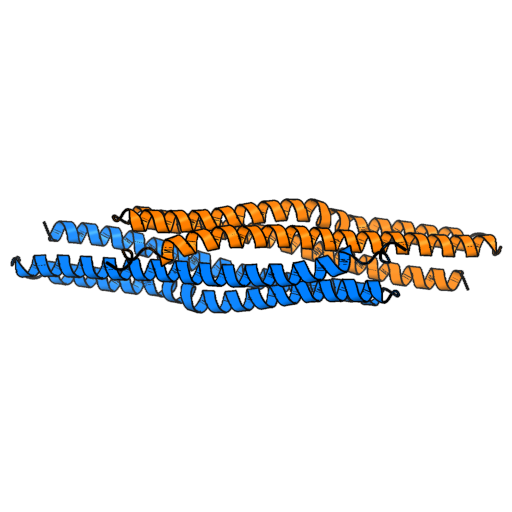GLU B CA 1
ATOM 2481 C C . GLU B 1 121 ? 1.552 44.062 17.438 1 80 121 GLU B C 1
ATOM 2483 O O . GLU B 1 121 ? 1.482 43.312 16.469 1 80 121 GLU B O 1
ATOM 2488 N N . ASP B 1 122 ? 2.428 44.031 18.406 1 84.88 122 ASP B N 1
ATOM 2489 C CA . ASP B 1 122 ? 3.5 43.031 18.328 1 84.88 122 ASP B CA 1
ATOM 2490 C C . ASP B 1 122 ? 2.957 41.625 18.516 1 84.88 122 ASP B C 1
ATOM 2492 O O . ASP B 1 122 ? 3.32 40.719 17.781 1 84.88 122 ASP B O 1
ATOM 2496 N N . ILE B 1 123 ? 2.02 41.438 19.406 1 86.06 123 ILE B N 1
ATOM 2497 C CA . ILE B 1 123 ? 1.417 40.125 19.672 1 86.06 123 ILE B CA 1
ATOM 2498 C C . ILE B 1 123 ? 0.618 39.688 18.453 1 86.06 123 ILE B C 1
ATOM 2500 O O . ILE B 1 123 ? 0.743 38.531 18.016 1 86.06 123 ILE B O 1
ATOM 2504 N N . GLU B 1 124 ? -0.159 40.594 17.906 1 89.44 124 GLU B N 1
ATOM 2505 C CA . GLU B 1 124 ? -0.958 40.281 16.719 1 89.44 124 GLU B CA 1
ATOM 2506 C C . GLU B 1 124 ? -0.072 39.906 15.547 1 89.44 124 GLU B C 1
ATOM 2508 O O . GLU B 1 124 ? -0.413 39 14.781 1 89.44 124 GLU B O 1
ATOM 2513 N N . GLU B 1 125 ? 0.989 40.562 15.438 1 90.69 125 GLU B N 1
ATOM 2514 C CA . GLU B 1 125 ? 1.919 40.281 14.352 1 90.69 125 GLU B CA 1
ATOM 2515 C C . GLU B 1 125 ? 2.559 38.906 14.539 1 90.69 125 GLU B C 1
ATOM 2517 O O . GLU B 1 125 ? 2.701 38.156 13.578 1 90.69 125 GLU B O 1
ATOM 2522 N N . LYS B 1 126 ? 2.896 38.562 15.695 1 90.56 126 LYS B N 1
ATOM 2523 C CA . LYS B 1 126 ? 3.469 37.25 16 1 90.56 126 LYS B CA 1
ATOM 2524 C C . LYS B 1 126 ? 2.463 36.125 15.719 1 90.56 126 LYS B C 1
ATOM 2526 O O . LYS B 1 126 ? 2.818 35.094 15.156 1 90.56 126 LYS B O 1
ATOM 2531 N N . ILE B 1 127 ? 1.268 36.375 16.125 1 92.44 127 ILE B N 1
ATOM 2532 C CA . ILE B 1 127 ? 0.208 35.406 15.898 1 92.44 127 ILE B CA 1
ATOM 2533 C C . ILE B 1 127 ? -0.001 35.219 14.398 1 92.44 127 ILE B C 1
ATOM 2535 O O . ILE B 1 127 ? -0.03 34.094 13.906 1 92.44 127 ILE B O 1
ATOM 2539 N N . ARG B 1 128 ? -0.081 36.312 13.719 1 91.62 128 ARG B N 1
ATOM 2540 C CA . ARG B 1 128 ? -0.313 36.25 12.281 1 91.62 128 ARG B CA 1
ATOM 2541 C C . ARG B 1 128 ? 0.842 35.562 11.562 1 91.62 128 ARG B C 1
ATOM 2543 O O . ARG B 1 128 ? 0.623 34.75 10.664 1 91.62 128 ARG B O 1
ATOM 2550 N N . ASN B 1 129 ? 1.988 35.844 11.992 1 92.88 129 ASN B N 1
ATOM 2551 C CA . ASN B 1 129 ? 3.168 35.25 11.367 1 92.88 129 ASN B CA 1
ATOM 2552 C C . ASN B 1 129 ? 3.205 33.719 11.57 1 92.88 129 ASN B C 1
ATOM 2554 O O . ASN B 1 129 ? 3.482 32.969 10.633 1 92.88 129 ASN B O 1
ATOM 2558 N N . PHE B 1 130 ? 2.908 33.281 12.68 1 93.75 130 PHE B N 1
ATOM 2559 C CA . PHE B 1 130 ? 2.91 31.859 12.938 1 93.75 130 PHE B CA 1
ATOM 2560 C C . PHE B 1 130 ? 1.815 31.156 12.133 1 93.75 130 PHE B C 1
ATOM 2562 O O . PHE B 1 130 ? 2.023 30.062 11.602 1 93.75 130 PHE B O 1
ATOM 2569 N N . GLU B 1 131 ? 0.667 31.812 12.133 1 93.56 131 GLU B N 1
ATOM 2570 C CA . GLU B 1 131 ? -0.436 31.219 11.383 1 93.56 131 GLU B CA 1
ATOM 2571 C C . GLU B 1 131 ? -0.072 31.047 9.906 1 93.56 131 GLU B C 1
ATOM 2573 O O . GLU B 1 131 ? -0.386 30.031 9.305 1 93.56 131 GLU B O 1
ATOM 2578 N N . GLN B 1 132 ? 0.639 31.984 9.383 1 93.25 132 GLN B N 1
ATOM 2579 C CA . GLN B 1 132 ? 1.07 31.906 7.988 1 93.25 132 GLN B CA 1
ATOM 2580 C C . GLN B 1 132 ? 2.074 30.781 7.789 1 93.25 132 GLN B C 1
ATOM 2582 O O . GLN B 1 132 ? 1.964 30 6.836 1 93.25 132 GLN B O 1
ATOM 2587 N N . VAL B 1 133 ? 2.938 30.672 8.68 1 94.56 133 VAL B N 1
ATOM 2588 C CA . VAL B 1 133 ? 3.953 29.625 8.602 1 94.56 133 VAL B CA 1
ATOM 2589 C C . VAL B 1 133 ? 3.303 28.266 8.789 1 94.56 133 VAL B C 1
ATOM 2591 O O . VAL B 1 133 ? 3.631 27.312 8.078 1 94.56 133 VAL B O 1
ATOM 2594 N N . HIS B 1 134 ? 2.396 28.203 9.773 1 95.19 134 HIS B N 1
ATOM 2595 C CA . HIS B 1 134 ? 1.702 26.953 10.055 1 95.19 134 HIS B CA 1
ATOM 2596 C C . HIS B 1 134 ? 0.926 26.469 8.836 1 95.19 134 HIS B C 1
ATOM 2598 O O . HIS B 1 134 ? 0.996 25.297 8.477 1 95.19 134 HIS B O 1
ATOM 2604 N N . VAL B 1 135 ? 0.25 27.328 8.172 1 93.69 135 VAL B N 1
ATOM 2605 C CA . VAL B 1 135 ? -0.538 26.984 6.992 1 93.69 135 VAL B CA 1
ATOM 2606 C C . VAL B 1 135 ? 0.387 26.516 5.867 1 93.69 135 VAL B C 1
ATOM 2608 O O . VAL B 1 135 ? 0.11 25.516 5.199 1 93.69 135 VAL B O 1
ATOM 2611 N N . SER B 1 136 ? 1.407 27.219 5.684 1 94.25 136 SER B N 1
ATOM 2612 C CA . SER B 1 136 ? 2.385 26.844 4.668 1 94.25 136 SER B CA 1
ATOM 2613 C C . SER B 1 136 ? 2.975 25.453 4.953 1 94.25 136 SER B C 1
ATOM 2615 O O . SER B 1 136 ? 3.105 24.641 4.047 1 94.25 136 SER B O 1
ATOM 2617 N N . ASP B 1 137 ? 3.32 25.188 6.211 1 95.31 137 ASP B N 1
ATOM 2618 C CA . ASP B 1 137 ? 3.881 23.906 6.609 1 95.31 137 ASP B CA 1
ATOM 2619 C C . ASP B 1 137 ? 2.885 22.781 6.371 1 95.31 137 ASP B C 1
ATOM 2621 O O . ASP B 1 137 ? 3.248 21.719 5.844 1 95.31 137 ASP B O 1
ATOM 2625 N N . MET B 1 138 ? 1.66 23 6.734 1 95.19 138 MET B N 1
ATOM 2626 C CA . MET B 1 138 ? 0.621 21.984 6.543 1 95.19 138 MET B CA 1
ATOM 2627 C C . MET B 1 138 ? 0.449 21.656 5.066 1 95.19 138 MET B C 1
ATOM 2629 O O . MET B 1 138 ? 0.365 20.484 4.695 1 95.19 138 MET B O 1
ATOM 2633 N N . LYS B 1 139 ? 0.419 22.734 4.32 1 95.12 139 LYS B N 1
ATOM 2634 C CA . LYS B 1 139 ? 0.26 22.547 2.881 1 95.12 139 LYS B CA 1
ATOM 2635 C C . LYS B 1 139 ? 1.416 21.734 2.303 1 95.12 139 LYS B C 1
ATOM 2637 O O . LYS B 1 139 ? 1.201 20.812 1.513 1 95.12 139 LYS B O 1
ATOM 2642 N N . GLN B 1 140 ? 2.584 22 2.699 1 95.81 140 GLN B N 1
ATOM 2643 C CA . GLN B 1 140 ? 3.762 21.297 2.201 1 95.81 140 GLN B CA 1
ATOM 2644 C C . GLN B 1 140 ? 3.75 19.844 2.629 1 95.81 140 GLN B C 1
ATOM 2646 O O . GLN B 1 140 ? 4.09 18.953 1.84 1 95.81 140 GLN B O 1
ATOM 2651 N N . LEU B 1 141 ? 3.367 19.562 3.852 1 97.31 141 LEU B N 1
ATOM 2652 C CA . LEU B 1 141 ? 3.273 18.188 4.336 1 97.31 141 LEU B CA 1
ATOM 2653 C C . LEU B 1 141 ? 2.281 17.391 3.5 1 97.31 141 LEU B C 1
ATOM 2655 O O . LEU B 1 141 ? 2.59 16.281 3.061 1 97.31 141 LEU B O 1
ATOM 2659 N N . MET B 1 142 ? 1.181 17.969 3.213 1 97.69 142 MET B N 1
ATOM 2660 C CA . MET B 1 142 ? 0.148 17.297 2.436 1 97.69 142 MET B CA 1
ATOM 2661 C C . MET B 1 142 ? 0.607 17.062 0.999 1 97.69 142 MET B C 1
ATOM 2663 O O . MET B 1 142 ? 0.434 15.977 0.45 1 97.69 142 MET B O 1
ATOM 2667 N N . LEU B 1 143 ? 1.255 18.094 0.478 1 97.12 143 LEU B N 1
ATOM 2668 C CA . LEU B 1 143 ? 1.688 18 -0.911 1 97.12 143 LEU B CA 1
ATOM 2669 C C . LEU B 1 143 ? 2.801 16.969 -1.062 1 97.12 143 LEU B C 1
ATOM 2671 O O . LEU B 1 143 ? 2.832 16.219 -2.043 1 97.12 143 LEU B O 1
ATOM 2675 N N . HIS B 1 144 ? 3.672 16.906 -0.092 1 97.5 144 HIS B N 1
ATOM 2676 C CA . HIS B 1 144 ? 4.719 15.891 -0.144 1 97.5 144 HIS B CA 1
ATOM 2677 C C . HIS B 1 144 ? 4.133 14.492 -0.096 1 97.5 144 HIS B C 1
ATOM 2679 O O . HIS B 1 144 ? 4.59 13.594 -0.813 1 97.5 144 HIS B O 1
ATOM 2685 N N . LEU B 1 145 ? 3.168 14.273 0.753 1 98.19 145 LEU B N 1
ATOM 2686 C CA . LEU B 1 145 ? 2.555 12.953 0.859 1 98.19 145 LEU B CA 1
ATOM 2687 C C . LEU B 1 145 ? 1.799 12.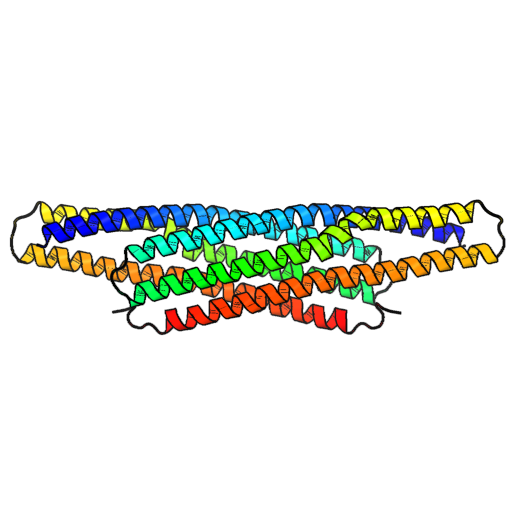602 -0.418 1 98.19 145 LEU B C 1
ATOM 2689 O O . LEU B 1 145 ? 1.947 11.5 -0.948 1 98.19 145 LEU B O 1
ATOM 2693 N N . ILE B 1 146 ? 1.08 13.578 -0.903 1 98.12 146 ILE B N 1
ATOM 2694 C CA . ILE B 1 146 ? 0.295 13.359 -2.113 1 98.12 146 ILE B CA 1
ATOM 2695 C C . ILE B 1 146 ? 1.225 13.031 -3.279 1 98.12 146 ILE B C 1
ATOM 2697 O O . ILE B 1 146 ? 0.973 12.094 -4.039 1 98.12 146 ILE B O 1
ATOM 2701 N N . ASN B 1 147 ? 2.283 13.789 -3.395 1 97.19 147 ASN B N 1
ATOM 2702 C CA . ASN B 1 147 ? 3.229 13.555 -4.48 1 97.19 147 ASN B CA 1
ATOM 2703 C C . ASN B 1 147 ? 3.869 12.172 -4.383 1 97.19 147 ASN B C 1
ATOM 2705 O O . ASN B 1 147 ? 4 11.469 -5.387 1 97.19 147 ASN B O 1
ATOM 2709 N N . ALA B 1 148 ? 4.227 11.773 -3.229 1 97.81 148 ALA B N 1
ATOM 2710 C CA . ALA B 1 148 ? 4.82 10.453 -3.033 1 97.81 148 ALA B CA 1
ATOM 2711 C C . ALA B 1 148 ? 3.828 9.344 -3.387 1 97.81 148 ALA B C 1
ATOM 2713 O O . ALA B 1 148 ? 4.184 8.375 -4.055 1 97.81 148 ALA B O 1
ATOM 2714 N N . GLU B 1 149 ? 2.59 9.531 -2.992 1 97.94 149 GLU B N 1
ATOM 2715 C CA . GLU B 1 149 ? 1.553 8.547 -3.289 1 97.94 149 GLU B CA 1
ATOM 2716 C C . GLU B 1 149 ? 1.271 8.484 -4.789 1 97.94 149 GLU B C 1
ATOM 2718 O O . GLU B 1 149 ? 1.174 7.395 -5.359 1 97.94 149 GLU B O 1
ATOM 2723 N N . MET B 1 150 ? 1.149 9.602 -5.375 1 98.06 150 MET B N 1
ATOM 2724 C CA . MET B 1 150 ? 0.859 9.625 -6.805 1 98.06 150 MET B CA 1
ATOM 2725 C C . MET B 1 150 ? 1.974 8.953 -7.598 1 98.06 150 MET B C 1
ATOM 2727 O O . MET B 1 150 ? 1.705 8.164 -8.508 1 98.06 150 MET B O 1
ATOM 2731 N N . PHE B 1 151 ? 3.172 9.25 -7.219 1 97.88 151 PHE B N 1
ATOM 2732 C CA . PHE B 1 151 ? 4.301 8.648 -7.91 1 97.88 151 PHE B CA 1
ATOM 2733 C C . PHE B 1 151 ? 4.293 7.133 -7.742 1 97.88 151 PHE B C 1
ATOM 2735 O O . PHE B 1 151 ? 4.453 6.395 -8.719 1 97.88 151 PHE B O 1
ATOM 2742 N N . TYR B 1 152 ? 4.07 6.648 -6.531 1 98.5 152 TYR B N 1
ATOM 2743 C CA . TYR B 1 152 ? 4.035 5.219 -6.242 1 98.5 152 TYR B CA 1
ATOM 2744 C C . TYR B 1 152 ? 2.916 4.535 -7.012 1 98.5 152 TYR B C 1
ATOM 2746 O O . TYR B 1 152 ? 3.135 3.504 -7.652 1 98.5 152 TYR B O 1
ATOM 2754 N N . HIS B 1 153 ? 1.781 5.082 -7.004 1 98.56 153 HIS B N 1
ATOM 2755 C CA . HIS B 1 153 ? 0.626 4.461 -7.641 1 98.56 153 HIS B CA 1
ATOM 2756 C C . HIS B 1 153 ? 0.75 4.5 -9.164 1 98.56 153 HIS B C 1
ATOM 2758 O O . HIS B 1 153 ? 0.398 3.535 -9.844 1 98.56 153 HIS B O 1
ATOM 2764 N N . ALA B 1 154 ? 1.227 5.637 -9.695 1 98.44 154 ALA B N 1
ATOM 2765 C CA . ALA B 1 154 ? 1.381 5.75 -11.141 1 98.44 154 ALA B CA 1
ATOM 2766 C C . ALA B 1 154 ? 2.354 4.703 -11.672 1 98.44 154 ALA B C 1
ATOM 2768 O O . ALA B 1 154 ? 2.074 4.035 -12.672 1 98.44 154 ALA B O 1
ATOM 2769 N N . ARG B 1 155 ? 3.426 4.477 -10.984 1 98.19 155 ARG B N 1
ATOM 2770 C CA . ARG B 1 155 ? 4.414 3.502 -11.438 1 98.19 155 ARG B CA 1
ATOM 2771 C C . ARG B 1 155 ? 3.896 2.078 -11.266 1 98.19 155 ARG B C 1
ATOM 2773 O O . ARG B 1 155 ? 4.152 1.213 -12.102 1 98.19 155 ARG B O 1
ATOM 2780 N N . SER B 1 156 ? 3.227 1.843 -10.211 1 98.56 156 SER B N 1
ATOM 2781 C CA . SER B 1 156 ? 2.67 0.515 -9.977 1 98.56 156 SER B CA 1
ATOM 2782 C C . SER B 1 156 ? 1.689 0.122 -11.078 1 98.56 156 SER B C 1
ATOM 2784 O O . SER B 1 156 ? 1.735 -1.001 -11.586 1 98.56 156 SER B O 1
ATOM 2786 N N . ILE B 1 157 ? 0.868 1.022 -11.516 1 98.31 157 ILE B N 1
ATOM 2787 C CA . ILE B 1 157 ? -0.089 0.739 -12.586 1 98.31 157 ILE B CA 1
ATOM 2788 C C . ILE B 1 157 ? 0.657 0.422 -13.875 1 98.31 157 ILE B C 1
ATOM 2790 O O . ILE B 1 157 ? 0.251 -0.462 -14.633 1 98.31 157 ILE B O 1
ATOM 2794 N N . GLU B 1 158 ? 1.685 1.149 -14.125 1 98 158 GLU B N 1
ATOM 2795 C CA . GLU B 1 158 ? 2.477 0.903 -15.32 1 98 158 GLU B CA 1
ATOM 2796 C C . GLU B 1 158 ? 3.031 -0.519 -15.336 1 98 158 GLU B C 1
ATOM 2798 O O . GLU B 1 158 ? 2.914 -1.228 -16.344 1 98 158 GLU B O 1
ATOM 2803 N N . TYR B 1 159 ? 3.59 -0.944 -14.211 1 98.38 159 TYR B N 1
ATOM 2804 C CA . TYR B 1 159 ? 4.184 -2.271 -14.117 1 98.38 159 TYR B CA 1
ATOM 2805 C C . TYR B 1 159 ? 3.125 -3.357 -14.281 1 98.38 159 TYR B C 1
ATOM 2807 O O . TYR B 1 159 ? 3.305 -4.301 -15.055 1 98.38 159 TYR B O 1
ATOM 2815 N N . PHE B 1 160 ? 1.994 -3.207 -13.641 1 98.31 160 PHE B N 1
ATOM 2816 C CA . PHE B 1 160 ? 0.969 -4.246 -13.633 1 98.31 160 PHE B CA 1
ATOM 2817 C C . PHE B 1 160 ? 0.229 -4.281 -14.969 1 98.31 160 PHE B C 1
ATOM 2819 O O . PHE B 1 160 ? -0.186 -5.348 -15.422 1 98.31 160 PHE B O 1
ATOM 2826 N N . THR B 1 161 ? 0.078 -3.109 -15.609 1 97.5 161 THR B N 1
ATOM 2827 C CA . THR B 1 161 ? -0.555 -3.08 -16.922 1 97.5 161 THR B CA 1
ATOM 2828 C C . THR B 1 161 ? 0.294 -3.824 -17.953 1 97.5 161 THR B C 1
ATOM 2830 O O . THR B 1 161 ? -0.237 -4.543 -18.797 1 97.5 161 THR B O 1
ATOM 2833 N N . LYS B 1 162 ? 1.604 -3.676 -17.875 1 96.19 162 LYS B N 1
ATOM 2834 C CA . LYS B 1 162 ? 2.514 -4.367 -18.781 1 96.19 162 LYS B CA 1
ATOM 2835 C C . LYS B 1 162 ? 2.373 -5.883 -18.656 1 96.19 162 LYS B C 1
ATOM 2837 O O . LYS B 1 162 ? 2.254 -6.59 -19.656 1 96.19 162 LYS B O 1
ATOM 2842 N N . VAL B 1 163 ? 2.348 -6.34 -17.422 1 96.25 163 VAL B N 1
ATOM 2843 C CA . VAL B 1 163 ? 2.297 -7.785 -17.219 1 96.25 163 VAL B CA 1
ATOM 2844 C C . VAL B 1 163 ? 0.902 -8.305 -17.547 1 96.25 163 VAL B C 1
ATOM 2846 O O . VAL B 1 163 ? 0.756 -9.422 -18.062 1 96.25 163 VAL B O 1
ATOM 2849 N N . TYR B 1 164 ? -0.122 -7.551 -17.328 1 96.25 164 TYR B N 1
ATOM 2850 C CA . TYR B 1 164 ? -1.48 -7.934 -17.703 1 96.25 164 TYR B CA 1
ATOM 2851 C C . TYR B 1 164 ? -1.58 -8.227 -19.188 1 96.25 164 TYR B C 1
ATOM 2853 O O . TYR B 1 164 ? -2.176 -9.234 -19.594 1 96.25 164 TYR B O 1
ATOM 2861 N N . LYS B 1 165 ? -1.002 -7.371 -20 1 93.12 165 LYS B N 1
ATOM 2862 C CA . LYS B 1 165 ? -1.039 -7.539 -21.453 1 93.12 165 LYS B CA 1
ATOM 2863 C C . LYS B 1 165 ? -0.359 -8.836 -21.875 1 93.12 165 LYS B C 1
ATOM 2865 O O . LYS B 1 165 ? -0.876 -9.57 -22.719 1 93.12 165 LYS B O 1
ATOM 2870 N N . THR B 1 166 ? 0.689 -9.156 -21.203 1 89.88 166 THR B N 1
ATOM 2871 C CA . THR B 1 166 ? 1.45 -10.359 -21.531 1 89.88 166 THR B CA 1
ATOM 2872 C C . THR B 1 166 ? 0.681 -11.609 -21.109 1 89.88 166 THR B C 1
ATOM 2874 O O . THR B 1 166 ? 0.568 -12.562 -21.891 1 89.88 166 THR B O 1
ATOM 2877 N N . LEU B 1 167 ? 0.097 -11.609 -19.953 1 92.44 167 LEU B N 1
ATOM 2878 C CA . LEU B 1 167 ? -0.584 -12.773 -19.406 1 92.44 167 LEU B CA 1
ATOM 2879 C C . LEU B 1 167 ? -1.932 -12.984 -20.094 1 92.44 167 LEU B C 1
ATOM 2881 O O . LEU B 1 167 ? -2.371 -14.125 -20.281 1 92.44 167 LEU B O 1
ATOM 2885 N N . SER B 1 168 ? -2.549 -11.945 -20.578 1 88.88 168 SER B N 1
ATOM 2886 C CA . SER B 1 168 ? -3.865 -12.047 -21.188 1 88.88 168 SER B CA 1
ATOM 2887 C C . SER B 1 168 ? -3.76 -12.484 -22.641 1 88.88 168 SER B C 1
ATOM 2889 O O . SER B 1 168 ? -4.684 -13.094 -23.188 1 88.88 168 SER B O 1
ATOM 2891 N N . SER B 1 169 ? -2.705 -12.078 -23.375 1 81.12 169 SER B N 1
ATOM 2892 C CA . SER B 1 169 ? -2.51 -12.43 -24.766 1 81.12 169 SER B CA 1
ATOM 2893 C C . SER B 1 169 ? -2.039 -13.867 -24.922 1 81.12 169 SER B C 1
ATOM 2895 O O . SER B 1 169 ? -2.152 -14.453 -26 1 81.12 169 SER B O 1
ATOM 2897 N N . SER B 1 170 ? -1.383 -14.406 -24 1 64.5 170 SER B N 1
ATOM 2898 C CA . SER B 1 170 ? -0.832 -15.75 -24.141 1 64.5 170 SER B CA 1
ATOM 2899 C C . SER B 1 170 ? -1.938 -16.797 -24.203 1 64.5 170 SER B C 1
ATOM 2901 O O . SER B 1 170 ? -2.643 -17.016 -23.219 1 64.5 170 SER B O 1
ATOM 2903 N N . GLU B 1 171 ? -2.441 -17.078 -25.469 1 57.66 171 GLU B N 1
ATOM 2904 C CA . GLU B 1 171 ? -3.279 -18.234 -25.781 1 57.66 171 GLU B CA 1
ATOM 2905 C C . GLU B 1 171 ? -2.744 -19.484 -25.109 1 57.66 171 GLU B C 1
ATOM 2907 O O . GLU B 1 171 ? -3.518 -20.375 -24.734 1 57.66 171 GLU B O 1
ATOM 2912 N N . GLN B 1 172 ? -1.491 -19.734 -25.266 1 51.84 172 GLN B N 1
ATOM 2913 C CA . GLN B 1 172 ? -0.838 -20.984 -24.875 1 51.84 172 GLN B CA 1
ATOM 2914 C C . GLN B 1 172 ? -0.923 -21.203 -23.359 1 51.84 172 GLN B C 1
ATOM 2916 O O . GLN B 1 172 ? -0.751 -22.328 -22.875 1 51.84 172 GLN B O 1
ATOM 2921 N N . LEU B 1 173 ? -1.021 -20.125 -22.531 1 48.94 173 LEU B N 1
ATOM 2922 C CA . LEU B 1 173 ? -1.31 -20.719 -21.234 1 48.94 173 LEU B CA 1
ATOM 2923 C C . LEU B 1 173 ? -2.604 -21.531 -21.281 1 48.94 173 LEU B C 1
ATOM 2925 O O . LEU B 1 173 ? -2.896 -22.297 -20.359 1 48.94 173 LEU B O 1
ATOM 2929 N N . GLU B 1 174 ? -3.336 -21.594 -22.391 1 43.72 174 GLU B N 1
ATOM 2930 C CA . GLU B 1 174 ? -4.551 -22.375 -22.641 1 43.72 174 GLU B CA 1
ATOM 2931 C C . GLU B 1 174 ? -4.254 -23.641 -23.422 1 43.72 174 GLU B C 1
ATOM 2933 O O . GLU B 1 174 ? -5.051 -24.578 -23.422 1 43.72 174 GLU B O 1
ATOM 2938 N N . GLU B 1 175 ? -3.326 -23.75 -24.203 1 41.16 175 GLU B N 1
ATOM 2939 C CA . GLU B 1 175 ? -3.127 -25.016 -24.922 1 41.16 175 GLU B CA 1
ATOM 2940 C C . GLU B 1 175 ? -2.324 -26 -24.078 1 41.16 175 GLU B C 1
ATOM 2942 O O . GLU B 1 175 ? -1.412 -25.609 -23.344 1 41.16 175 GLU B O 1
#

Radius of gyration: 28.7 Å; Cα contacts (8 Å, |Δi|>4): 336; chains: 2; bounding box: 25×104×57 Å

Solvent-accessible surface area (backbone atoms only — not comparable to full-atom values): 17804 Å² total; per-residue (Å²): 112,54,62,59,50,48,52,53,48,44,53,52,43,50,53,46,33,51,41,36,49,52,45,30,55,48,48,56,51,45,52,53,50,50,52,52,48,38,53,50,49,46,51,47,29,51,43,48,53,56,49,30,70,74,50,84,52,66,69,58,33,50,48,43,49,44,48,30,48,30,52,46,52,38,37,52,39,46,52,52,35,47,55,50,42,46,63,62,37,44,48,55,32,66,49,44,46,60,55,42,51,53,52,48,49,60,58,53,59,57,69,77,44,76,91,47,74,69,47,43,54,48,51,52,48,53,52,51,50,49,52,48,50,50,45,42,51,51,51,50,39,51,49,52,51,40,52,39,48,38,52,38,25,54,51,34,33,54,39,39,51,55,37,46,53,55,60,68,64,48,61,60,65,70,103,110,54,65,59,49,47,51,54,47,45,55,51,42,51,53,47,32,51,41,36,48,51,45,30,56,48,48,55,51,45,53,53,50,50,52,52,48,37,52,50,50,46,51,46,28,51,44,48,52,57,48,31,71,73,50,84,51,65,68,57,32,49,48,45,48,45,47,30,48,30,51,44,54,38,38,53,40,47,52,53,36,47,55,50,43,44,63,61,37,44,48,54,32,65,48,43,47,58,56,42,52,53,52,48,50,60,56,54,59,57,67,77,46,75,91,49,74,69,47,42,53,50,51,52,47,52,53,51,51,48,52,49,51,51,46,43,49,51,51,49,40,51,49,51,52,42,51,39,49,38,51,40,24,54,50,33,35,52,38,41,51,56,39,48,54,55,58,70,65,46,60,60,64,70,104

Organism: NCBI:txid5963

InterPro domains:
  IPR009602 CBY1-interacting BAR domain-containing protein/FAM92 [PF06730] (119-168)
  IPR009602 CBY1-interacting BAR domain-containing protein/FAM92 [PTHR21223] (119-170)
  IPR027267 AH/BAR domain superfamily [G3DSA:1.20.1270.60] (4-112)

Sequence (350 aa):
MSQERGRQQKDKLEQISNEYSALHTIFKKLTAYEDELSELNIQFAKKWLEIQKCEENNKIQSGIRQFAEALNESENRRKESIVHIKKHIQEPLKMYPLKVKKQKRSLSRNARGKEKDDENEDIEEKIRNFEQVHVSDMKQLMLHLINAEMFYHARSIEYFTKVYKTLSSSEQLEEMSQERGRQQKDKLEQISNEYSALHTIFKKLTAYEDELSELNIQFAKKWLEIQKCEENNKIQSGIRQFAEALNESENRRKESIVHIKKHIQEPLKMYPLKVKKQKRSLSRNARGKEKDDENEDIEEKIRNFEQVHVSDMKQLMLHLINAEMFYHARSIE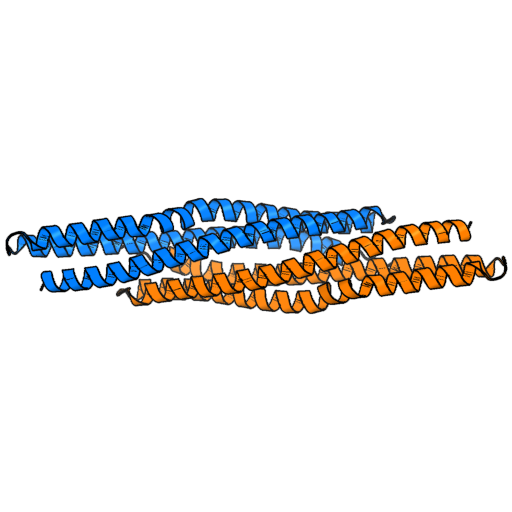YFTKVYKTLSSSEQLEE

Secondary structure (DSSP, 8-state):
-HHHHHHHHHHHHHHHHHHHHHHHHHHHHHHHHHHHHHHHHHHHHHHHHHHHHH---HHHHHHHHHHHHHHHHHHHHHHHHHHHHIIIIIHHHHHHHHHHHHHHHHHHHHHHS---HHHHHHHHHHHHHHHHHHHHHHHHHHHHHHHHHHHHHHHHHHHHHHHHHHHHH-STT--/-HHHHHHHHHHHHHHHHHHHHHHHHHHHHHHHHHHHHHHHHHHHHHHHHHHHTT---HHHHHHHHHHHHHHHHHHHHHHHHHHHHIIIIIHHHHHHHHHHHHHHHHHHHHHHS---HHHHHHHHHHHHHHHHHHHHHHHHHHHHHHHHHHHHHHHHHHHHHHHHHHHHH-STT--